Protein AF-A0A950H1G0-F1 (afdb_monomer_lite)

Foldseek 3Di:
DDDDDDDDDDDDDDDDDDDDDDDDDDDPPPPPPPDPPDPPPPPPDDDDPPPDDPPNDDDDDDDDDPPFDPDDPPPVDDGSLSVVVVNVVCCVPPHPDDNPDDAPPAAEDLQVVVCVVPVDHCLFFVNHHYQKDWFAFPVRDTFIFGSNDDQQFFTHGPDPDDDPRTGRGGNTDGDPDRDDCDVVHDDDDPDD

Secondary structure (DSSP, 8-state):
-------PPP------------------------PPPP-------S-----PPGGG---------TT--SS-SSTTS--TTTT-HHHHHHHHHH----------SS--HHHHHHHHHHS--HHHHS--S-SEEEEEPTTS-EEEEETTS-TTSB-EE--SS--TT---SBS----SS-TT--SSPPPPPS--

pLDDT: mean 75.52, std 22.01, range [33.72, 98.0]

Radius of gyration: 27.51 Å; chains: 1; bounding box: 54×77×76 Å

Structure (mmCIF, N/CA/C/O backbone):
data_AF-A0A950H1G0-F1
#
_entry.id   AF-A0A950H1G0-F1
#
loop_
_atom_site.group_PDB
_atom_site.id
_atom_site.type_symbol
_atom_site.label_atom_id
_atom_site.label_alt_id
_atom_site.label_comp_id
_atom_site.label_asym_id
_atom_site.label_entity_id
_atom_site.label_seq_id
_atom_site.pdbx_PDB_ins_code
_atom_site.Cartn_x
_atom_site.Cartn_y
_atom_site.Cartn_z
_atom_site.occupancy
_atom_site.B_iso_or_equiv
_atom_site.auth_seq_id
_atom_site.auth_comp_id
_atom_site.auth_asym_id
_atom_site.auth_atom_id
_atom_site.pdbx_PDB_model_num
ATOM 1 N N . MET A 1 1 ? 26.366 33.349 16.096 1.00 42.47 1 MET A N 1
ATOM 2 C CA . MET A 1 1 ? 25.340 33.845 15.154 1.00 42.47 1 MET A CA 1
ATOM 3 C C . MET A 1 1 ? 25.999 34.815 14.177 1.00 42.47 1 MET A C 1
ATOM 5 O O . MET A 1 1 ? 26.226 35.965 14.523 1.00 42.47 1 MET A O 1
ATOM 9 N N . ARG A 1 2 ? 26.416 34.334 12.999 1.00 36.84 2 ARG A N 1
ATOM 10 C CA . ARG A 1 2 ? 26.954 35.159 11.905 1.00 36.84 2 ARG A CA 1
ATOM 11 C C . ARG A 1 2 ? 25.954 35.073 10.756 1.00 36.84 2 ARG A C 1
ATOM 13 O O . ARG A 1 2 ? 25.775 34.004 10.191 1.00 36.84 2 ARG A O 1
ATOM 20 N N . SER A 1 3 ? 25.269 36.179 10.483 1.00 37.56 3 SER A N 1
ATOM 21 C CA . SER A 1 3 ? 24.324 36.320 9.374 1.00 37.56 3 SER A CA 1
ATOM 22 C C . SER A 1 3 ? 25.064 36.923 8.180 1.00 37.56 3 SER A C 1
ATOM 24 O O . SER A 1 3 ? 25.633 38.011 8.280 1.00 37.56 3 SER A O 1
ATOM 26 N N . HIS A 1 4 ? 25.104 36.197 7.063 1.00 39.16 4 HIS A N 1
ATOM 27 C CA . HIS A 1 4 ? 25.572 36.699 5.773 1.00 39.16 4 HIS A CA 1
ATOM 28 C C . HIS A 1 4 ? 24.371 36.851 4.841 1.00 39.16 4 HIS A C 1
ATOM 30 O O . HIS A 1 4 ? 23.935 35.904 4.196 1.00 39.16 4 HIS A O 1
ATOM 36 N N . SER A 1 5 ? 23.842 38.070 4.765 1.00 43.00 5 SER A N 1
ATOM 37 C CA . SER A 1 5 ? 22.841 38.470 3.781 1.00 43.00 5 SER A CA 1
ATOM 38 C C . SER A 1 5 ? 23.530 38.847 2.463 1.00 43.00 5 SER A C 1
ATOM 40 O O . SER A 1 5 ? 24.033 39.955 2.278 1.00 43.00 5 SER A O 1
ATOM 42 N N . ARG A 1 6 ? 23.566 37.902 1.517 1.00 45.31 6 ARG A N 1
ATOM 43 C CA . ARG A 1 6 ? 23.947 38.159 0.120 1.00 45.31 6 ARG A CA 1
ATOM 44 C C . ARG A 1 6 ? 22.788 38.856 -0.597 1.00 45.31 6 ARG A C 1
ATOM 46 O O . ARG A 1 6 ? 21.753 38.254 -0.850 1.00 45.31 6 ARG A O 1
ATOM 53 N N . ARG A 1 7 ? 22.971 40.134 -0.938 1.00 42.50 7 ARG A N 1
ATOM 54 C CA . ARG A 1 7 ? 22.085 40.882 -1.842 1.00 42.50 7 ARG A CA 1
ATOM 55 C C . ARG A 1 7 ? 22.456 40.545 -3.287 1.00 42.50 7 ARG A C 1
ATOM 57 O O . ARG A 1 7 ? 23.516 40.964 -3.747 1.00 42.50 7 ARG A O 1
ATOM 64 N N . TRP A 1 8 ? 21.601 39.819 -4.004 1.00 38.31 8 TRP A N 1
ATOM 65 C CA . TRP A 1 8 ? 21.718 39.685 -5.458 1.00 38.31 8 TRP A CA 1
ATOM 66 C C . TRP A 1 8 ? 21.018 40.860 -6.146 1.00 38.31 8 TRP A C 1
ATOM 68 O O . TRP A 1 8 ? 19.851 41.145 -5.891 1.00 38.31 8 TRP A O 1
ATOM 78 N N . ARG A 1 9 ? 21.766 41.575 -6.991 1.00 41.59 9 ARG A N 1
ATOM 79 C CA . ARG A 1 9 ? 21.256 42.615 -7.888 1.00 41.59 9 ARG A CA 1
ATOM 80 C C . ARG A 1 9 ? 20.852 41.945 -9.200 1.00 41.59 9 ARG A C 1
ATOM 82 O O . ARG A 1 9 ? 21.710 41.373 -9.863 1.00 41.59 9 ARG A O 1
ATOM 89 N N . VAL A 1 10 ? 19.578 42.035 -9.570 1.00 39.56 10 VAL A N 1
ATOM 90 C CA . VAL A 1 10 ? 19.098 41.680 -10.912 1.00 39.56 10 VAL A CA 1
ATOM 91 C C . VAL A 1 10 ? 19.357 42.877 -11.827 1.00 39.56 10 VAL A C 1
ATOM 93 O O . VAL A 1 10 ? 18.871 43.975 -11.563 1.00 39.56 10 VAL A O 1
ATOM 96 N N . ILE A 1 11 ? 20.160 42.678 -12.872 1.00 41.16 11 ILE A N 1
ATOM 97 C CA . ILE A 1 11 ? 20.347 43.644 -13.958 1.00 41.16 11 ILE A CA 1
ATOM 98 C C . ILE A 1 11 ? 19.341 43.280 -15.050 1.00 41.16 11 ILE A C 1
ATOM 100 O O . ILE A 1 11 ? 19.425 42.204 -15.635 1.00 41.16 11 ILE A O 1
ATOM 104 N N . VAL A 1 12 ? 18.387 44.173 -15.309 1.00 41.25 12 VAL A N 1
ATOM 105 C CA . VAL A 1 12 ? 17.488 44.104 -16.467 1.00 41.25 12 VAL A CA 1
ATOM 106 C C . VAL A 1 12 ? 18.190 44.797 -17.632 1.00 41.25 12 VAL A C 1
ATOM 108 O O . VAL A 1 12 ? 18.489 45.987 -17.544 1.00 41.25 12 VAL A O 1
ATOM 111 N N . ALA A 1 13 ? 18.455 44.066 -18.714 1.00 39.31 13 ALA A N 1
ATOM 112 C CA . ALA A 1 13 ? 18.920 44.637 -19.973 1.00 39.31 13 ALA A CA 1
ATOM 113 C C . ALA A 1 13 ? 17.779 44.588 -21.000 1.00 39.31 13 ALA A C 1
ATOM 115 O O . ALA A 1 13 ? 17.419 43.528 -21.503 1.00 39.31 13 ALA A O 1
ATOM 116 N N . LEU A 1 14 ? 17.202 45.759 -21.272 1.00 41.41 14 LEU A N 1
ATOM 117 C CA . LEU A 1 14 ? 16.306 46.027 -22.395 1.00 41.41 14 LEU A CA 1
ATOM 118 C C . LEU A 1 14 ? 17.153 46.287 -23.645 1.00 41.41 14 LEU A C 1
ATOM 120 O O . LEU A 1 14 ? 17.944 47.228 -23.660 1.00 41.41 14 LEU A O 1
ATOM 124 N N . LEU A 1 15 ? 16.944 45.505 -24.702 1.00 39.31 15 LEU A N 1
ATOM 125 C CA . LEU A 1 15 ? 17.388 45.844 -26.052 1.00 39.31 15 LEU A CA 1
ATOM 126 C C . LEU A 1 15 ? 16.189 45.750 -26.994 1.00 39.31 15 LEU A C 1
ATOM 128 O O . LEU A 1 15 ? 15.732 44.669 -27.350 1.00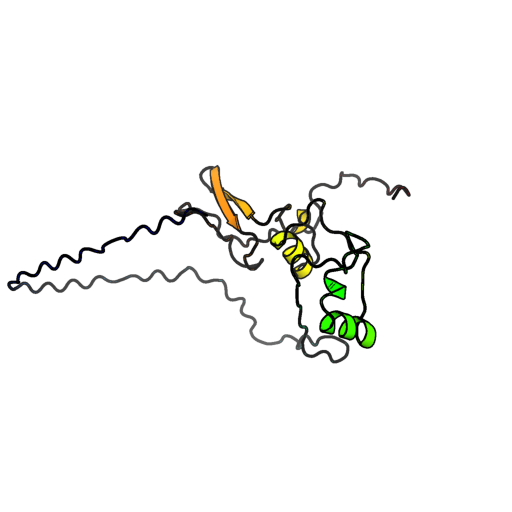 39.31 15 LEU A O 1
ATOM 132 N N . ALA A 1 16 ? 15.679 46.920 -27.359 1.00 42.59 16 ALA A N 1
ATOM 133 C CA . ALA A 1 16 ? 14.832 47.126 -28.522 1.00 42.59 16 ALA A CA 1
ATOM 134 C C . ALA A 1 16 ? 15.722 47.486 -29.718 1.00 42.59 16 ALA A C 1
ATOM 136 O O . ALA A 1 16 ? 16.755 48.115 -29.506 1.00 42.59 16 ALA A O 1
ATOM 137 N N . LEU A 1 17 ? 15.296 47.133 -30.936 1.00 38.97 17 LEU A N 1
ATOM 138 C CA . LEU A 1 17 ? 15.460 47.871 -32.207 1.00 38.97 17 LEU A CA 1
ATOM 139 C C . LEU A 1 17 ? 14.671 47.120 -33.321 1.00 38.97 17 LEU A C 1
ATOM 141 O O . LEU A 1 17 ? 14.286 45.970 -33.110 1.00 38.97 17 LEU A O 1
ATOM 145 N N . PRO A 1 18 ? 14.318 47.775 -34.448 1.00 45.62 18 PRO A N 1
ATOM 146 C CA . PRO A 1 18 ? 13.017 47.681 -35.103 1.00 45.62 18 PRO A CA 1
ATOM 147 C C . PRO A 1 18 ? 13.075 46.974 -36.472 1.00 45.62 18 PRO A C 1
ATOM 149 O O . PRO A 1 18 ? 14.142 46.635 -36.975 1.00 45.62 18 PRO A O 1
ATOM 152 N N . GLY A 1 19 ? 11.898 46.710 -37.045 1.00 34.25 19 GLY A N 1
ATOM 153 C CA . GLY A 1 19 ? 11.706 45.750 -38.135 1.00 34.25 19 GLY A CA 1
ATOM 154 C C . GLY A 1 19 ? 11.922 46.238 -39.567 1.00 34.25 19 GLY A C 1
ATOM 155 O O . GLY A 1 19 ? 12.249 47.396 -39.800 1.00 34.25 19 GLY A O 1
ATOM 156 N N . LEU A 1 20 ? 11.641 45.342 -40.525 1.00 35.69 20 LEU A N 1
ATOM 157 C CA . LEU A 1 20 ? 11.038 45.666 -41.823 1.00 35.69 20 LEU A CA 1
ATOM 158 C C . LEU A 1 20 ? 10.496 44.410 -42.546 1.00 35.69 20 LEU A C 1
ATOM 160 O O . LEU A 1 20 ? 11.187 43.410 -42.687 1.00 35.69 20 LEU A O 1
ATOM 164 N N . ALA A 1 21 ? 9.236 44.528 -42.971 1.00 38.91 21 ALA A N 1
ATOM 165 C CA . ALA A 1 21 ? 8.510 43.936 -44.101 1.00 38.91 21 ALA A CA 1
ATOM 166 C C . ALA A 1 21 ? 8.985 42.644 -44.817 1.00 38.91 21 ALA A C 1
ATOM 168 O O . ALA A 1 21 ? 10.008 42.624 -45.491 1.00 38.91 21 ALA A O 1
ATOM 169 N N . GLY A 1 22 ? 8.039 41.694 -44.904 1.00 33.72 22 GLY A N 1
ATOM 170 C CA . GLY A 1 22 ? 7.572 41.154 -46.190 1.00 33.72 22 GLY A CA 1
ATOM 171 C C . GLY A 1 22 ? 8.063 39.762 -46.591 1.00 33.72 22 GLY A C 1
ATOM 172 O O . GLY A 1 22 ? 9.191 39.617 -47.036 1.00 33.72 22 GLY A O 1
ATOM 173 N N . LEU A 1 23 ? 7.163 38.771 -46.554 1.00 37.06 23 LEU A N 1
ATOM 174 C CA . LEU A 1 23 ? 6.812 37.916 -47.701 1.00 37.06 23 LEU A CA 1
ATOM 175 C C . LEU A 1 23 ? 5.721 36.910 -47.305 1.00 37.06 23 LEU A C 1
ATOM 177 O O . LEU A 1 23 ? 5.785 36.235 -46.282 1.00 37.06 23 LEU A O 1
ATOM 181 N N . ILE A 1 24 ? 4.698 36.863 -48.151 1.00 46.72 24 ILE A N 1
ATOM 182 C CA . ILE A 1 24 ? 3.581 35.923 -48.138 1.00 46.72 24 ILE A CA 1
ATOM 183 C C . ILE A 1 24 ? 4.124 34.537 -48.496 1.00 46.72 24 ILE A C 1
ATOM 185 O O . ILE A 1 24 ? 4.751 34.371 -49.539 1.00 46.72 24 ILE A O 1
ATOM 189 N N . GLY A 1 25 ? 3.853 33.549 -47.647 1.00 35.78 25 GLY A N 1
ATOM 190 C CA . GLY A 1 25 ? 4.159 32.143 -47.888 1.00 35.78 25 GLY A CA 1
ATOM 191 C C . GLY A 1 25 ? 3.156 31.269 -47.147 1.00 35.78 25 GLY A C 1
ATOM 192 O O . GLY A 1 25 ? 3.343 30.938 -45.982 1.00 35.78 25 GLY A O 1
ATOM 193 N N . THR A 1 26 ? 2.051 30.944 -47.813 1.00 45.81 26 THR A N 1
ATOM 194 C CA . THR A 1 26 ? 1.082 29.946 -47.359 1.00 45.81 26 THR A CA 1
ATOM 195 C C . THR A 1 26 ? 1.714 28.560 -47.430 1.00 45.81 26 THR A C 1
ATOM 197 O O . THR A 1 26 ? 1.753 27.952 -48.498 1.00 45.81 26 THR A O 1
ATOM 200 N N . SER A 1 27 ? 2.171 28.056 -46.289 1.00 38.25 27 SER A N 1
ATOM 201 C CA . SER A 1 27 ? 2.524 26.649 -46.110 1.00 38.25 27 SER A CA 1
ATOM 202 C C . SER A 1 27 ? 1.524 26.047 -45.133 1.00 38.25 27 SER A C 1
ATOM 204 O O . SER A 1 27 ? 1.658 26.185 -43.920 1.00 38.25 27 SER A O 1
ATOM 206 N N . ALA A 1 28 ? 0.482 25.415 -45.673 1.00 39.72 28 ALA A N 1
ATOM 207 C CA . ALA A 1 28 ? -0.392 24.538 -44.912 1.00 39.72 28 ALA A CA 1
ATOM 208 C C . ALA A 1 28 ? 0.428 23.317 -44.470 1.00 39.72 28 ALA A C 1
ATOM 210 O O . ALA A 1 28 ? 0.544 22.334 -45.198 1.00 39.72 28 ALA A O 1
ATOM 211 N N . ALA A 1 29 ? 1.046 23.398 -43.293 1.00 35.81 29 ALA A N 1
ATOM 212 C CA . ALA A 1 29 ? 1.550 22.220 -42.612 1.00 35.81 29 ALA A CA 1
ATOM 213 C C . ALA A 1 29 ? 0.333 21.474 -42.060 1.00 35.81 29 ALA A C 1
ATOM 215 O O . ALA A 1 29 ? -0.303 21.911 -41.101 1.00 35.81 29 ALA A O 1
ATOM 216 N N . VAL A 1 30 ? -0.023 20.370 -42.715 1.00 41.81 30 VAL A N 1
ATOM 217 C CA . VAL A 1 30 ? -0.935 19.372 -42.162 1.00 41.81 30 VAL A CA 1
ATOM 218 C C . VAL A 1 30 ? -0.263 18.833 -40.903 1.00 41.81 30 VAL A C 1
ATOM 220 O O . VAL A 1 30 ? 0.636 18.001 -40.974 1.00 41.81 30 VAL A O 1
ATOM 223 N N . ALA A 1 31 ? -0.663 19.351 -39.744 1.00 36.09 31 ALA A N 1
ATOM 224 C CA . ALA A 1 31 ? -0.387 18.710 -38.475 1.00 36.09 31 ALA A CA 1
ATOM 225 C C . ALA A 1 31 ? -1.222 17.427 -38.445 1.00 36.09 31 ALA A C 1
ATOM 227 O O . ALA A 1 31 ? -2.397 17.442 -38.086 1.00 36.09 31 ALA A O 1
ATOM 228 N N . THR A 1 32 ? -0.639 16.310 -38.877 1.00 37.16 32 THR A N 1
ATOM 229 C CA . THR A 1 32 ? -1.141 14.993 -38.496 1.00 37.16 32 THR A CA 1
ATOM 230 C C . THR A 1 32 ? -0.925 14.867 -36.997 1.00 37.16 32 THR A C 1
ATOM 232 O O . THR A 1 32 ? 0.136 14.449 -36.541 1.00 37.16 32 THR A O 1
ATOM 235 N N . THR A 1 33 ? -1.923 15.281 -36.223 1.00 36.81 33 THR A N 1
ATOM 236 C CA . THR A 1 33 ? -2.074 14.855 -34.839 1.00 36.81 33 THR A CA 1
ATOM 237 C C . THR A 1 33 ? -2.260 13.343 -34.879 1.00 36.81 33 THR A C 1
ATOM 239 O O . THR A 1 33 ? -3.368 12.851 -35.096 1.00 36.81 33 THR A O 1
ATOM 242 N N . THR A 1 34 ? -1.174 12.587 -34.737 1.00 41.16 34 THR A N 1
ATOM 243 C CA . THR A 1 34 ? -1.267 11.204 -34.283 1.00 41.16 34 THR A CA 1
ATOM 244 C C . THR A 1 34 ? -1.833 11.280 -32.876 1.00 41.16 34 THR A C 1
ATOM 246 O O . THR A 1 34 ? -1.114 11.571 -31.920 1.00 41.16 34 THR A O 1
ATOM 249 N N . ALA A 1 35 ? -3.154 11.132 -32.777 1.00 44.78 35 ALA A N 1
ATOM 250 C CA . ALA A 1 35 ? -3.814 10.861 -31.517 1.00 44.78 35 ALA A CA 1
ATOM 251 C C . ALA A 1 35 ? -3.069 9.695 -30.845 1.00 44.78 35 ALA A C 1
ATOM 253 O O . ALA A 1 35 ? -2.674 8.762 -31.556 1.00 44.78 35 ALA A O 1
ATOM 254 N N . PRO A 1 36 ? -2.834 9.741 -29.523 1.00 44.78 36 PRO A N 1
ATOM 255 C CA . PRO A 1 36 ? -2.288 8.588 -28.829 1.00 44.78 36 PRO A CA 1
ATOM 256 C C . PRO A 1 36 ? -3.167 7.382 -29.166 1.00 44.78 36 PRO A C 1
ATOM 258 O O . PRO A 1 36 ? -4.398 7.487 -29.180 1.00 44.78 36 PRO A O 1
ATOM 261 N N . ALA A 1 37 ? -2.517 6.273 -29.526 1.00 48.25 37 ALA A N 1
ATOM 262 C CA . ALA A 1 37 ? -3.173 4.991 -29.710 1.00 48.25 37 ALA A CA 1
ATOM 263 C C . ALA A 1 37 ? -4.079 4.768 -28.498 1.00 48.25 37 ALA A C 1
ATOM 265 O O . ALA A 1 37 ? -3.625 4.873 -27.359 1.00 48.25 37 ALA A O 1
ATOM 266 N N . GLY A 1 38 ? -5.375 4.607 -28.768 1.00 39.53 38 GLY A N 1
ATOM 267 C CA . GLY A 1 38 ? -6.398 4.634 -27.740 1.00 39.53 38 GLY A CA 1
ATOM 268 C C . GLY A 1 38 ? -6.041 3.687 -26.606 1.00 39.53 38 GLY A C 1
ATOM 269 O O . GLY A 1 38 ? -5.806 2.502 -26.841 1.00 39.53 38 GLY A O 1
ATOM 270 N N . ALA A 1 39 ? -6.069 4.205 -25.377 1.00 48.31 39 ALA A N 1
ATOM 271 C CA . ALA A 1 39 ? -6.473 3.379 -24.256 1.00 48.31 39 ALA A CA 1
ATOM 272 C C . ALA A 1 39 ? -7.718 2.631 -24.737 1.00 48.31 39 ALA A C 1
ATOM 274 O O . ALA A 1 39 ? -8.687 3.266 -25.167 1.00 48.31 39 ALA A O 1
ATOM 275 N N . ALA A 1 40 ? -7.645 1.303 -24.793 1.00 47.31 40 ALA A N 1
ATOM 276 C CA . ALA A 1 40 ? -8.811 0.492 -25.065 1.00 47.31 40 ALA A CA 1
ATOM 277 C C . ALA A 1 40 ? -9.797 0.800 -23.937 1.00 47.31 40 ALA A C 1
ATOM 279 O O . ALA A 1 40 ? -9.694 0.255 -22.841 1.00 47.31 40 ALA A O 1
ATOM 280 N N . ALA A 1 41 ? -10.692 1.757 -24.180 1.00 48.38 41 ALA A N 1
ATOM 281 C CA . ALA A 1 41 ? -11.827 2.003 -23.327 1.00 48.38 41 ALA A CA 1
ATOM 282 C C . ALA A 1 41 ? -12.579 0.679 -23.314 1.00 48.38 41 ALA A C 1
ATOM 284 O O . ALA A 1 41 ? -13.125 0.255 -24.333 1.00 48.38 41 ALA A O 1
ATOM 285 N N . VAL A 1 42 ? -12.503 -0.022 -22.186 1.00 48.94 42 VAL A N 1
ATOM 286 C CA . VAL A 1 42 ? -13.335 -1.189 -21.947 1.00 48.94 42 VAL A CA 1
ATOM 287 C C . VAL A 1 42 ? -14.762 -0.678 -22.074 1.00 48.94 42 VAL A C 1
ATOM 289 O O . VAL A 1 42 ? -15.204 0.142 -21.268 1.00 48.94 42 VAL A O 1
ATOM 292 N N . ASP A 1 43 ? -15.438 -1.091 -23.143 1.00 40.62 43 ASP A N 1
ATOM 293 C CA . ASP A 1 43 ? -16.827 -0.747 -23.408 1.00 40.62 43 ASP A CA 1
ATOM 294 C C . ASP A 1 43 ? -17.692 -1.436 -22.345 1.00 40.62 43 ASP A C 1
ATOM 296 O O . ASP A 1 43 ? -18.178 -2.554 -22.509 1.00 40.62 43 ASP A O 1
ATOM 300 N N . LEU A 1 44 ? -17.818 -0.790 -21.186 1.00 52.16 44 LEU A N 1
ATOM 301 C CA . LEU A 1 44 ? -18.712 -1.168 -20.094 1.00 52.16 44 LEU A CA 1
ATOM 302 C C . LEU A 1 44 ? -20.149 -0.752 -20.448 1.00 52.16 44 LEU A C 1
ATOM 304 O O . LEU A 1 44 ? -20.836 -0.100 -19.662 1.00 52.16 44 LEU A O 1
ATOM 308 N N . ALA A 1 45 ? -20.623 -1.090 -21.647 1.00 51.25 45 ALA A N 1
ATOM 309 C CA . ALA A 1 45 ? -21.975 -0.767 -22.069 1.00 51.25 45 ALA A CA 1
ATOM 310 C C . ALA A 1 45 ? -22.939 -1.944 -21.870 1.00 51.25 45 ALA A C 1
ATOM 312 O O . ALA A 1 45 ? -23.040 -2.872 -22.668 1.00 51.25 45 ALA A O 1
ATOM 313 N N . SER A 1 46 ? -23.767 -1.763 -20.838 1.00 52.03 46 SER A N 1
ATOM 314 C CA . SER A 1 46 ? -25.151 -2.236 -20.695 1.00 52.03 46 SER A CA 1
ATOM 315 C C . SER A 1 46 ? -25.386 -3.695 -20.279 1.00 52.03 46 SER A C 1
ATOM 317 O O . SER A 1 46 ? -25.396 -4.623 -21.080 1.00 52.03 46 SER A O 1
ATOM 319 N N . GLY A 1 47 ? -25.699 -3.866 -18.987 1.00 47.75 47 GLY A N 1
ATOM 320 C CA . GLY A 1 47 ? -26.335 -5.077 -18.459 1.00 47.75 47 GLY A CA 1
ATOM 321 C C . GLY A 1 47 ? -25.802 -5.578 -17.119 1.00 47.75 47 GLY A C 1
ATOM 322 O O . GLY A 1 47 ? -26.338 -6.554 -16.600 1.00 47.75 47 GLY A O 1
ATOM 323 N N . ALA A 1 48 ? -24.776 -4.941 -16.544 1.00 57.16 48 ALA A N 1
ATOM 324 C CA . ALA A 1 48 ? -24.297 -5.313 -15.220 1.00 57.16 48 ALA A CA 1
ATOM 325 C C . ALA A 1 48 ? -25.438 -5.131 -14.211 1.00 57.16 48 ALA A C 1
ATOM 327 O O . ALA A 1 48 ? -25.918 -4.013 -14.008 1.00 57.16 48 ALA A O 1
ATOM 328 N N . ALA A 1 49 ? -25.876 -6.228 -13.584 1.00 61.72 49 ALA A N 1
ATOM 329 C CA . ALA A 1 49 ? -26.534 -6.147 -12.289 1.00 61.72 49 ALA A CA 1
ATOM 330 C C . ALA A 1 49 ? -25.710 -5.158 -11.465 1.00 61.72 49 ALA A C 1
ATOM 332 O O . ALA A 1 49 ? -24.500 -5.347 -11.338 1.00 61.72 49 ALA A O 1
ATOM 333 N N . GLN A 1 50 ? -26.321 -4.052 -11.041 1.00 69.44 50 GLN A N 1
ATOM 334 C CA . GLN A 1 50 ? -25.617 -3.034 -10.275 1.00 69.44 50 GLN A CA 1
ATOM 335 C C . GLN A 1 50 ? -24.958 -3.760 -9.104 1.00 69.44 50 GLN A C 1
ATOM 337 O O . GLN A 1 50 ? -25.647 -4.360 -8.281 1.00 69.44 50 GLN A O 1
ATOM 342 N N . CYS A 1 51 ? -23.624 -3.817 -9.105 1.00 73.94 51 CYS A N 1
ATOM 343 C CA . CYS A 1 51 ? -22.882 -4.441 -8.025 1.00 73.94 51 CYS A CA 1
ATOM 344 C C . CYS A 1 51 ? -23.149 -3.597 -6.785 1.00 73.94 51 CYS A C 1
ATOM 346 O O . CYS A 1 51 ? -22.556 -2.537 -6.597 1.00 73.94 51 CYS A O 1
ATOM 348 N N . HIS A 1 52 ? -24.113 -4.028 -5.981 1.00 85.12 52 HIS A N 1
ATOM 349 C CA . HIS A 1 52 ? -24.412 -3.394 -4.717 1.00 85.12 52 HIS A CA 1
ATOM 350 C C . HIS A 1 52 ? -23.431 -3.931 -3.688 1.00 85.12 52 HIS A C 1
ATOM 352 O O . HIS A 1 52 ? -23.224 -5.142 -3.577 1.00 85.12 52 HIS A O 1
ATOM 358 N N . LEU A 1 53 ? -22.840 -3.025 -2.918 1.00 89.69 53 LEU A N 1
ATOM 359 C CA . LEU A 1 53 ? -22.124 -3.429 -1.723 1.00 89.69 53 LEU A CA 1
ATOM 360 C C . LEU A 1 53 ? -23.115 -4.121 -0.774 1.00 89.69 53 LEU A C 1
ATOM 362 O O . LEU A 1 53 ? -24.303 -3.785 -0.717 1.00 89.69 53 LEU A O 1
ATOM 366 N N . GLY A 1 54 ? -22.630 -5.122 -0.045 1.00 90.81 54 GLY A N 1
ATOM 367 C CA . GLY A 1 54 ? -23.445 -5.837 0.931 1.00 90.81 54 GLY A CA 1
ATOM 368 C C . GLY A 1 54 ? -23.918 -4.925 2.068 1.00 90.81 54 GLY A C 1
ATOM 369 O O . GLY A 1 54 ? -23.367 -3.851 2.303 1.00 90.81 54 GLY A O 1
ATOM 370 N N . ASN A 1 55 ? -24.927 -5.380 2.813 1.00 93.00 55 ASN A N 1
ATOM 371 C CA . ASN A 1 55 ? -25.375 -4.746 4.062 1.00 93.00 55 ASN A CA 1
ATOM 372 C C . ASN A 1 55 ? -25.828 -3.276 3.933 1.00 93.00 55 ASN A C 1
ATOM 374 O O . ASN A 1 55 ? -25.744 -2.517 4.893 1.00 93.00 55 ASN A O 1
ATOM 378 N N . GLY A 1 56 ? -26.318 -2.865 2.759 1.00 92.12 56 GLY A N 1
ATOM 379 C CA . GLY A 1 56 ? -26.842 -1.511 2.542 1.00 92.12 56 GLY A CA 1
ATOM 380 C C . GLY A 1 56 ? -25.772 -0.416 2.452 1.00 92.12 56 GLY A C 1
ATOM 381 O O . GLY A 1 56 ? -26.119 0.765 2.471 1.00 92.12 56 GLY A O 1
ATOM 382 N N . VAL A 1 57 ? -24.491 -0.782 2.342 1.00 93.75 57 VAL A N 1
ATOM 383 C CA . VAL A 1 57 ? -23.402 0.177 2.125 1.00 93.75 57 VAL A CA 1
ATOM 384 C C . VAL A 1 57 ? -23.562 0.827 0.746 1.00 93.75 57 VAL A C 1
ATOM 386 O O . VAL A 1 57 ? -23.833 0.156 -0.247 1.00 93.75 57 VAL A O 1
ATOM 389 N N . GLN A 1 58 ? -23.399 2.148 0.680 1.00 92.44 58 GLN A N 1
ATOM 390 C CA . GLN A 1 58 ? -23.461 2.913 -0.575 1.00 92.44 58 GLN A CA 1
ATOM 391 C C . GLN A 1 58 ? -22.084 3.411 -1.022 1.00 92.44 58 GLN A C 1
ATOM 393 O O . GLN A 1 58 ? -21.823 3.515 -2.218 1.00 92.44 58 GLN A O 1
ATOM 398 N N . HIS A 1 59 ? -21.198 3.687 -0.061 1.00 94.00 59 HIS A N 1
ATOM 399 C CA . HIS A 1 59 ? -19.866 4.229 -0.295 1.00 94.00 59 HIS A CA 1
ATOM 400 C C . HIS A 1 59 ? -18.857 3.560 0.634 1.00 94.00 59 HIS A C 1
ATOM 402 O O . HIS A 1 59 ? -19.142 3.352 1.814 1.00 94.00 59 HIS A O 1
ATOM 408 N N . VAL A 1 60 ? -17.674 3.267 0.098 1.00 92.56 60 VAL A N 1
ATOM 409 C CA . VAL A 1 60 ? -16.486 2.903 0.874 1.00 92.56 60 VAL A CA 1
ATOM 410 C C . VAL A 1 60 ? -15.513 4.066 0.756 1.00 92.56 60 VAL A C 1
ATOM 412 O O . VAL A 1 60 ? -15.272 4.555 -0.347 1.00 92.56 60 VAL A O 1
ATOM 415 N N . VAL A 1 61 ? -14.994 4.526 1.891 1.00 94.19 61 VAL A N 1
ATOM 416 C CA . VAL A 1 61 ? -13.948 5.548 1.951 1.00 94.19 61 VAL A CA 1
ATOM 417 C C . VAL A 1 61 ? -12.747 4.915 2.628 1.00 94.19 61 VAL A C 1
ATOM 419 O O . VAL A 1 61 ? -12.850 4.454 3.763 1.00 94.19 61 VAL A O 1
ATOM 422 N N . GLU A 1 62 ? -11.626 4.898 1.922 1.00 93.44 62 GLU A N 1
ATOM 423 C CA . GLU A 1 62 ? 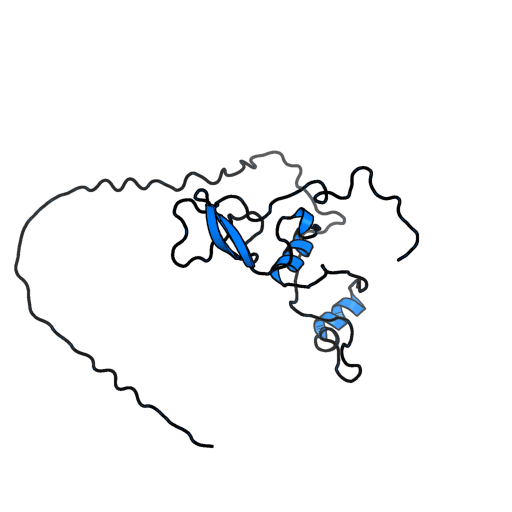-10.339 4.458 2.442 1.00 93.44 62 GLU A CA 1
ATOM 424 C C . GLU A 1 62 ? -9.474 5.686 2.734 1.00 93.44 62 GLU A C 1
ATOM 426 O O . GLU A 1 62 ? -9.393 6.607 1.919 1.00 93.44 62 GLU A O 1
ATOM 431 N N . ILE A 1 63 ? -8.868 5.722 3.920 1.00 93.88 63 ILE A N 1
ATOM 432 C CA . ILE A 1 63 ? -7.970 6.797 4.343 1.00 93.88 63 ILE A CA 1
ATOM 433 C C . ILE A 1 63 ? -6.703 6.149 4.883 1.00 93.88 63 ILE A C 1
ATOM 435 O O . ILE A 1 63 ? -6.728 5.504 5.930 1.00 93.88 63 ILE A O 1
ATOM 439 N N . THR A 1 64 ? -5.597 6.358 4.181 1.00 92.62 64 THR A N 1
ATOM 440 C CA . THR A 1 64 ? -4.269 5.928 4.615 1.00 92.62 64 THR A CA 1
ATOM 441 C C . THR A 1 64 ? -3.593 7.076 5.355 1.00 92.62 64 THR A C 1
ATOM 443 O O . THR A 1 64 ? -3.451 8.172 4.811 1.00 92.62 64 THR A O 1
ATOM 446 N N . PHE A 1 65 ? -3.168 6.833 6.593 1.00 94.44 65 PHE A N 1
ATOM 447 C CA . PHE A 1 65 ? -2.292 7.751 7.313 1.00 94.44 65 PHE A CA 1
ATOM 448 C C . PHE A 1 65 ? -0.860 7.228 7.226 1.00 94.44 65 PHE A C 1
ATOM 450 O O . PHE A 1 65 ? -0.568 6.144 7.728 1.00 94.44 65 PHE A O 1
ATOM 457 N N . ASP A 1 66 ? 0.013 7.989 6.572 1.00 94.25 66 ASP A N 1
ATOM 458 C CA . ASP A 1 66 ? 1.415 7.614 6.397 1.00 94.25 66 ASP A CA 1
ATOM 459 C C . ASP A 1 66 ? 2.174 7.699 7.729 1.00 94.25 66 ASP A C 1
ATOM 461 O O . ASP A 1 66 ? 2.020 8.663 8.484 1.00 94.25 66 ASP A O 1
ATOM 465 N N . ASN A 1 67 ? 3.001 6.686 7.990 1.00 92.88 67 ASN A N 1
ATOM 466 C CA . ASN A 1 67 ? 3.903 6.608 9.134 1.00 92.88 67 ASN A CA 1
ATOM 467 C C . ASN A 1 67 ? 3.204 6.785 10.501 1.00 92.88 67 ASN A C 1
A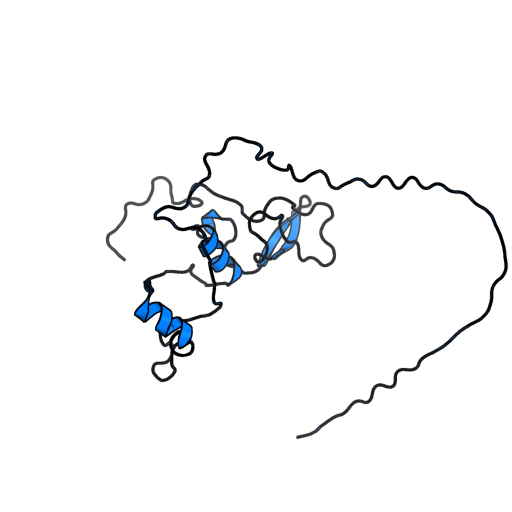TOM 469 O O . ASN A 1 67 ? 3.685 7.520 11.364 1.00 92.88 67 ASN A O 1
ATOM 473 N N . VAL A 1 68 ? 2.061 6.114 10.690 1.00 93.38 68 VAL A N 1
ATOM 474 C CA . VAL A 1 68 ? 1.303 6.107 11.951 1.00 93.38 68 VAL A CA 1
ATOM 475 C C . VAL A 1 68 ? 1.495 4.801 12.707 1.00 93.38 68 VAL A C 1
ATOM 477 O O . VAL A 1 68 ? 1.109 3.729 12.242 1.00 93.38 68 VAL A O 1
ATOM 480 N N . HIS A 1 69 ? 1.997 4.908 13.932 1.00 93.12 69 HIS A N 1
ATOM 481 C CA . HIS A 1 69 ? 2.185 3.790 14.843 1.00 93.12 69 HIS A CA 1
ATOM 482 C C . HIS A 1 69 ? 1.037 3.708 15.850 1.00 93.12 69 HIS A C 1
ATOM 484 O O . HIS A 1 69 ? 0.677 4.678 16.524 1.00 93.12 69 HIS A O 1
ATOM 490 N N . PHE A 1 70 ? 0.465 2.508 15.980 1.00 93.38 70 PHE A N 1
ATOM 491 C CA . PHE A 1 70 ? -0.515 2.212 17.024 1.00 93.38 70 PHE A CA 1
ATOM 492 C C . PHE A 1 70 ? 0.143 2.139 18.409 1.00 93.38 70 PHE A C 1
ATOM 494 O O . PHE A 1 70 ? -0.354 2.723 19.374 1.00 93.38 70 PHE A O 1
ATOM 501 N N . ASN A 1 71 ? 1.269 1.426 18.499 1.00 93.31 71 ASN A N 1
ATOM 502 C CA . ASN A 1 71 ? 2.009 1.228 19.740 1.00 93.31 71 ASN A CA 1
ATOM 503 C C . ASN A 1 71 ? 2.928 2.416 20.036 1.00 93.31 71 ASN A C 1
ATOM 505 O O . ASN A 1 71 ? 3.347 3.144 19.142 1.00 93.31 71 ASN A O 1
ATOM 509 N N . ARG A 1 72 ? 3.277 2.582 21.312 1.00 96.44 72 ARG A N 1
ATOM 510 C CA . ARG A 1 72 ? 4.337 3.506 21.719 1.00 96.44 72 ARG A CA 1
ATOM 511 C C . ARG A 1 72 ? 5.700 2.879 21.462 1.00 96.44 72 ARG A C 1
ATOM 513 O O . ARG A 1 72 ? 6.058 1.921 22.144 1.00 96.44 72 ARG A O 1
ATOM 520 N N . ASP A 1 73 ? 6.488 3.476 20.576 1.00 93.50 73 ASP A N 1
ATOM 521 C CA . ASP A 1 73 ? 7.888 3.070 20.378 1.00 93.50 73 ASP A CA 1
ATOM 522 C C . ASP A 1 73 ? 8.765 3.453 21.577 1.00 93.50 73 ASP A C 1
ATOM 524 O O . ASP A 1 73 ? 9.685 2.735 21.969 1.00 93.50 73 ASP A O 1
ATOM 528 N N . ASN A 1 74 ? 8.450 4.589 22.205 1.00 96.44 74 ASN A N 1
ATOM 529 C CA . ASN A 1 74 ? 9.020 5.014 23.474 1.00 96.44 74 ASN A CA 1
ATOM 530 C C . ASN A 1 74 ? 7.897 5.085 24.513 1.00 96.44 74 ASN A C 1
ATOM 532 O O . ASN A 1 74 ? 6.973 5.872 24.331 1.00 96.44 74 ASN A O 1
ATOM 536 N N . PRO A 1 75 ? 7.974 4.361 25.641 1.00 96.44 75 PRO A N 1
ATOM 537 C CA . PRO A 1 75 ? 6.885 4.323 26.620 1.00 96.44 75 PRO A CA 1
ATOM 538 C C . PRO A 1 75 ? 6.514 5.702 27.200 1.00 96.44 75 PRO A C 1
ATOM 540 O O . PRO A 1 75 ? 5.384 5.896 27.656 1.00 96.44 75 PRO A O 1
ATOM 543 N N . ASN A 1 76 ? 7.439 6.668 27.160 1.00 97.69 76 ASN A N 1
ATOM 544 C CA . ASN A 1 76 ? 7.237 8.031 27.656 1.00 97.69 76 ASN A CA 1
ATOM 545 C C . ASN A 1 76 ? 6.687 9.004 26.601 1.00 97.69 76 ASN A C 1
ATOM 547 O O . ASN A 1 76 ? 6.452 10.168 26.922 1.00 97.69 76 ASN A O 1
ATOM 551 N N . VAL A 1 77 ? 6.511 8.559 25.357 1.00 97.56 77 VAL A N 1
ATOM 552 C CA . VAL A 1 77 ? 5.965 9.356 24.257 1.00 97.56 77 VAL A CA 1
ATOM 553 C C . VAL A 1 77 ? 4.660 8.694 23.810 1.00 97.56 77 VAL A C 1
ATOM 555 O O . VAL A 1 77 ? 4.663 7.485 23.588 1.00 97.56 77 VAL A O 1
ATOM 558 N N . PRO A 1 78 ? 3.538 9.429 23.723 1.00 97.69 78 PRO A N 1
ATOM 559 C CA . PRO A 1 78 ? 2.311 8.879 23.159 1.00 97.69 78 PRO A CA 1
ATOM 560 C C . PRO A 1 78 ? 2.535 8.334 21.744 1.00 97.69 78 PRO A C 1
ATOM 562 O O . PRO A 1 78 ? 3.370 8.864 21.012 1.00 97.69 78 PRO A O 1
ATOM 565 N N . SER A 1 79 ? 1.799 7.295 21.357 1.00 97.50 79 SER A N 1
ATOM 566 C CA . SER A 1 79 ? 1.826 6.793 19.984 1.00 97.50 79 SER A CA 1
ATOM 567 C C . SER A 1 79 ? 1.200 7.804 19.027 1.00 97.50 79 SER A C 1
ATOM 569 O O . SER A 1 79 ? 0.460 8.699 19.450 1.00 97.50 79 SER A O 1
ATOM 571 N N . ASP A 1 80 ? 1.449 7.652 17.727 1.00 97.19 80 ASP A N 1
ATOM 572 C CA . ASP A 1 80 ? 0.863 8.547 16.726 1.00 97.19 80 ASP A CA 1
ATOM 573 C C . ASP A 1 80 ? -0.671 8.541 16.813 1.00 97.19 80 ASP A C 1
ATOM 575 O O . ASP A 1 80 ? -1.301 9.599 16.741 1.00 97.19 80 ASP A O 1
ATOM 579 N N . LEU A 1 81 ? -1.282 7.372 17.058 1.00 96.50 81 LEU A N 1
ATOM 580 C CA . LEU A 1 81 ? -2.731 7.271 17.245 1.00 96.50 81 LEU A CA 1
ATOM 581 C C . LEU A 1 81 ? -3.222 7.991 18.512 1.00 96.50 81 LEU A C 1
ATOM 583 O O . LEU A 1 81 ? -4.240 8.680 18.456 1.00 96.50 81 LEU A O 1
ATOM 587 N N . GLU A 1 82 ? -2.502 7.896 19.634 1.00 97.25 82 GLU A N 1
ATOM 588 C CA . GLU A 1 82 ? -2.838 8.645 20.858 1.00 97.25 82 GLU A CA 1
ATOM 589 C C . GLU A 1 82 ? -2.747 10.164 20.654 1.00 97.25 82 GLU A C 1
ATOM 591 O O . GLU A 1 82 ? -3.477 10.926 21.291 1.00 97.25 82 GLU A O 1
ATOM 596 N N . MET A 1 83 ? -1.890 10.619 19.736 1.00 97.19 83 MET A N 1
ATOM 597 C CA . MET A 1 83 ? -1.795 12.028 19.349 1.00 97.19 83 MET A CA 1
ATOM 598 C C . MET A 1 83 ? -2.868 12.471 18.337 1.00 97.19 83 MET A C 1
ATOM 600 O O . MET A 1 83 ? -2.966 13.664 18.042 1.00 97.19 83 MET A O 1
ATOM 604 N N . MET A 1 84 ? -3.712 11.558 17.841 1.00 97.69 84 MET A N 1
ATOM 605 C CA . MET A 1 84 ? -4.828 11.833 16.927 1.00 97.69 84 MET A CA 1
ATOM 606 C C . MET A 1 84 ? -6.186 11.591 17.610 1.00 97.69 84 MET A C 1
ATOM 608 O O . MET A 1 84 ? -6.920 10.670 17.244 1.00 97.69 84 MET A O 1
ATOM 612 N N . PRO A 1 85 ? -6.591 12.438 18.577 1.00 96.50 85 PRO A N 1
ATOM 613 C CA . PRO A 1 85 ? -7.706 12.147 19.479 1.00 96.50 85 PRO A CA 1
ATOM 614 C C . PRO A 1 85 ? -9.050 11.959 18.768 1.00 96.50 85 PRO A C 1
ATOM 616 O O . PRO A 1 85 ? -9.866 11.163 19.211 1.00 96.50 85 PRO A O 1
ATOM 619 N N . ASN A 1 86 ? -9.297 12.645 17.648 1.00 96.81 86 ASN A N 1
ATOM 620 C CA . ASN A 1 86 ? -10.536 12.447 16.887 1.00 96.81 86 ASN A CA 1
ATOM 621 C C . ASN A 1 86 ? -10.594 11.062 16.232 1.00 96.81 86 ASN A C 1
ATOM 623 O O . ASN A 1 86 ? -11.648 10.431 16.239 1.00 96.81 86 ASN A O 1
ATOM 627 N N . LEU A 1 87 ? -9.467 10.595 15.686 1.00 95.38 87 LEU A N 1
ATOM 628 C CA . LEU A 1 87 ? -9.367 9.273 15.076 1.00 95.38 87 LEU A CA 1
ATOM 629 C C . LEU A 1 87 ? -9.458 8.186 16.149 1.00 95.38 87 LEU A C 1
ATOM 631 O O . LEU A 1 87 ? -10.249 7.258 16.002 1.00 95.38 87 LEU A O 1
ATOM 635 N N . LEU A 1 88 ? -8.719 8.347 17.250 1.00 96.00 88 LEU A N 1
ATOM 636 C CA . LEU A 1 88 ? -8.770 7.427 18.383 1.00 96.00 88 LEU A CA 1
ATOM 637 C C . LEU A 1 88 ? -10.196 7.309 18.942 1.00 96.00 88 LEU A C 1
ATOM 639 O O . LEU A 1 88 ? -10.740 6.209 18.991 1.00 96.00 88 LEU A O 1
ATOM 643 N N . ASN A 1 89 ? -10.841 8.435 19.261 1.00 97.25 89 ASN A N 1
ATOM 644 C CA . ASN A 1 89 ? 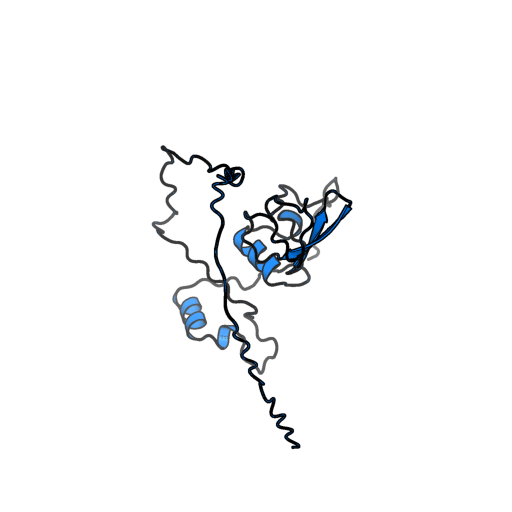-12.207 8.442 19.794 1.00 97.25 89 ASN A CA 1
ATOM 645 C C . ASN A 1 89 ? -13.211 7.810 18.820 1.00 97.25 89 ASN A C 1
ATOM 647 O O . ASN A 1 89 ? -14.139 7.122 19.246 1.00 97.25 89 ASN A O 1
ATOM 651 N N . PHE A 1 90 ? -13.048 8.039 17.513 1.00 96.06 90 PHE A N 1
ATOM 652 C CA . PHE A 1 90 ? -13.896 7.409 16.506 1.00 96.06 90 PHE A CA 1
ATOM 653 C C . PHE A 1 90 ? -13.733 5.885 16.513 1.00 96.06 90 PHE A C 1
ATOM 655 O O . PHE A 1 90 ? -14.741 5.178 16.549 1.00 96.06 90 PHE A O 1
ATOM 662 N N . ILE A 1 91 ? -12.492 5.386 16.524 1.00 95.69 91 ILE A N 1
ATOM 663 C CA . ILE A 1 91 ? -12.197 3.949 16.544 1.00 95.69 91 ILE A CA 1
ATOM 664 C C . ILE A 1 91 ? -12.744 3.300 17.820 1.00 95.69 91 ILE A C 1
ATOM 666 O O . ILE A 1 91 ? -13.397 2.265 17.729 1.00 95.69 91 ILE A O 1
ATOM 670 N N . GLU A 1 92 ? -12.545 3.914 18.989 1.00 96.00 92 GLU A N 1
ATOM 671 C CA . GLU A 1 92 ? -13.019 3.379 20.273 1.00 96.00 92 GLU A CA 1
ATOM 672 C C . GLU A 1 92 ? -14.549 3.299 20.369 1.00 96.00 92 GLU A C 1
ATOM 674 O O . GLU A 1 92 ? -15.084 2.366 20.965 1.00 96.00 92 GLU A O 1
ATOM 679 N N . GLN A 1 93 ? -15.264 4.275 19.801 1.00 98.00 93 GLN A N 1
ATOM 680 C CA . GLN A 1 93 ? -16.721 4.378 19.951 1.00 98.00 93 GLN A CA 1
ATOM 681 C C . GLN A 1 93 ? -17.503 3.728 18.806 1.00 98.00 93 GLN A C 1
ATOM 683 O O . GLN A 1 93 ? -18.641 3.311 19.010 1.00 98.00 93 GLN A O 1
ATOM 688 N N . ASN A 1 94 ? -16.929 3.677 17.601 1.00 96.50 94 ASN A N 1
ATOM 689 C CA . ASN A 1 94 ? -17.644 3.296 16.378 1.00 96.50 94 ASN A CA 1
ATOM 690 C C . ASN A 1 94 ? -16.867 2.314 15.487 1.00 96.50 94 ASN A C 1
ATOM 692 O O . ASN A 1 94 ? -17.409 1.860 14.479 1.00 96.50 94 ASN A O 1
ATOM 696 N N . GLY A 1 95 ? -15.603 2.022 15.801 1.00 92.94 95 GLY A N 1
ATOM 697 C CA . GLY A 1 95 ? -14.706 1.284 14.921 1.00 92.94 95 GLY A CA 1
ATOM 698 C C . GLY A 1 95 ? -14.405 -0.141 15.372 1.00 92.94 95 GLY A C 1
ATOM 699 O O . GLY A 1 95 ? -14.848 -0.638 16.403 1.00 92.94 95 GLY A O 1
ATOM 700 N N . THR A 1 96 ? -13.610 -0.818 14.553 1.00 93.25 96 THR A N 1
ATOM 701 C CA . THR A 1 96 ? -12.922 -2.061 14.904 1.00 93.25 96 THR A CA 1
ATOM 702 C C . THR A 1 96 ? -11.453 -1.864 14.579 1.00 93.25 96 THR A C 1
ATOM 704 O O . THR A 1 96 ? -11.130 -1.338 13.516 1.00 93.25 96 THR A O 1
ATOM 707 N N . LEU A 1 97 ? -10.572 -2.274 15.490 1.00 92.69 97 LEU A N 1
ATOM 708 C CA . LEU A 1 97 ? -9.132 -2.156 15.308 1.00 92.69 97 LEU A CA 1
ATOM 709 C C . LEU A 1 97 ? -8.496 -3.538 15.170 1.00 92.69 97 LEU A C 1
ATOM 711 O O . LEU A 1 97 ? -8.644 -4.389 16.046 1.00 92.69 97 LEU A O 1
ATOM 715 N N . LEU A 1 98 ? -7.750 -3.731 14.084 1.00 92.81 98 LEU A N 1
ATOM 716 C CA . LEU A 1 98 ? -6.857 -4.868 13.893 1.00 92.81 98 LEU A CA 1
ATOM 717 C C . LEU A 1 98 ? -5.425 -4.374 14.105 1.00 92.81 98 LEU A C 1
ATOM 719 O O . LEU A 1 98 ? -4.873 -3.698 13.247 1.00 92.81 98 LEU A O 1
ATOM 723 N N . SER A 1 99 ? -4.842 -4.679 15.264 1.00 90.88 99 SER A N 1
ATOM 724 C CA . SER A 1 99 ? -3.500 -4.211 15.651 1.00 90.88 99 SER A CA 1
ATOM 725 C C . SER A 1 99 ? -2.391 -5.243 15.436 1.00 90.88 99 SER A C 1
ATOM 727 O O . SER A 1 99 ? -1.221 -4.947 15.661 1.00 90.88 99 SER A O 1
ATOM 729 N N . ASN A 1 100 ? -2.749 -6.463 15.030 1.00 89.88 100 ASN A N 1
ATOM 730 C CA . ASN A 1 100 ? -1.799 -7.521 14.706 1.00 89.88 100 ASN A CA 1
ATOM 731 C C . ASN A 1 100 ? -1.679 -7.671 13.183 1.00 89.88 100 ASN A C 1
ATOM 733 O O . ASN A 1 100 ? -2.168 -8.640 12.604 1.00 89.88 100 ASN A O 1
ATOM 737 N N . ASN A 1 101 ? -1.093 -6.665 12.537 1.00 84.94 101 ASN A N 1
ATOM 738 C CA . ASN A 1 101 ? -0.793 -6.641 11.106 1.00 84.94 101 ASN A CA 1
ATOM 739 C C . ASN A 1 101 ? 0.716 -6.807 10.879 1.00 84.94 101 ASN A C 1
ATOM 741 O O . ASN A 1 101 ? 1.515 -6.545 11.776 1.00 84.94 101 ASN A O 1
ATOM 745 N N . HIS A 1 102 ? 1.112 -7.302 9.708 1.00 83.38 102 HIS A N 1
ATOM 746 C CA . HIS A 1 102 ? 2.516 -7.519 9.349 1.00 83.38 102 HIS A CA 1
ATOM 747 C C . HIS A 1 102 ? 2.792 -6.863 7.997 1.00 83.38 102 HIS A C 1
ATOM 749 O O . HIS A 1 102 ? 2.079 -7.120 7.024 1.00 83.38 102 HIS A O 1
ATOM 755 N N . THR A 1 103 ? 3.821 -6.025 7.950 1.00 81.81 103 THR A N 1
ATOM 756 C CA . THR A 1 103 ? 4.355 -5.438 6.717 1.00 81.81 103 THR A CA 1
ATOM 757 C C . THR A 1 103 ? 5.439 -6.352 6.133 1.00 81.81 103 THR A C 1
ATOM 759 O O . THR A 1 103 ? 5.940 -7.241 6.836 1.00 81.81 103 THR A O 1
ATOM 762 N N . PRO A 1 104 ? 5.847 -6.150 4.870 1.00 80.06 104 PRO A N 1
ATOM 763 C CA . PRO A 1 104 ? 7.112 -6.668 4.361 1.00 80.06 104 PRO A CA 1
ATOM 764 C C . PRO A 1 104 ? 8.294 -6.317 5.283 1.00 80.06 104 PRO A C 1
ATOM 766 O O . PRO A 1 104 ? 8.212 -5.425 6.131 1.00 80.06 104 PRO A O 1
ATOM 769 N N . LEU A 1 105 ? 9.421 -7.019 5.101 1.00 77.50 105 LEU A N 1
ATOM 770 C CA . LEU A 1 105 ? 10.627 -6.909 5.944 1.00 77.50 105 LEU A CA 1
ATOM 771 C C . LEU A 1 105 ? 11.141 -5.472 6.131 1.00 77.50 105 LEU A C 1
ATOM 773 O O . LEU A 1 105 ? 11.799 -5.195 7.132 1.00 77.50 105 LEU A O 1
ATOM 777 N N . ILE A 1 106 ? 10.873 -4.583 5.173 1.00 85.88 106 ILE A N 1
ATOM 778 C CA . ILE A 1 106 ? 11.168 -3.156 5.276 1.00 85.88 106 ILE A CA 1
ATOM 779 C C . ILE A 1 106 ? 9.963 -2.387 4.734 1.00 85.88 106 ILE A C 1
ATOM 781 O O . ILE A 1 106 ? 9.709 -2.425 3.533 1.00 85.88 106 ILE A O 1
ATOM 785 N N . ALA A 1 107 ? 9.259 -1.684 5.617 1.00 87.94 107 ALA A N 1
ATOM 786 C CA . ALA A 1 107 ? 8.101 -0.869 5.266 1.00 87.94 107 ALA A CA 1
ATOM 787 C C . ALA A 1 107 ? 8.506 0.324 4.385 1.00 87.94 107 ALA A C 1
ATOM 789 O O . ALA A 1 107 ? 9.435 1.065 4.725 1.00 87.94 107 ALA A O 1
ATOM 790 N N . HIS A 1 108 ? 7.807 0.503 3.267 1.00 93.44 108 HIS A N 1
ATOM 791 C CA . HIS A 1 108 ? 7.941 1.655 2.378 1.00 93.44 108 HIS A CA 1
ATOM 792 C C . HIS A 1 108 ? 6.551 2.118 1.963 1.00 93.44 108 HIS A C 1
ATOM 794 O O . HIS A 1 108 ? 5.705 1.310 1.589 1.00 93.44 108 HIS A O 1
ATOM 800 N N . THR A 1 109 ? 6.334 3.432 1.985 1.00 94.31 109 THR A N 1
ATOM 801 C CA . THR A 1 109 ? 5.021 4.045 1.775 1.00 94.31 109 THR A CA 1
ATOM 802 C C . THR A 1 109 ? 4.304 3.532 0.526 1.00 94.31 109 THR A C 1
ATOM 804 O O . THR A 1 109 ? 3.142 3.146 0.621 1.00 94.31 109 THR A O 1
ATOM 807 N N . ALA A 1 110 ? 4.953 3.530 -0.640 1.00 92.81 110 ALA A N 1
ATOM 808 C CA . ALA A 1 110 ? 4.290 3.171 -1.891 1.00 92.81 110 ALA A CA 1
ATOM 809 C C . ALA A 1 110 ? 3.976 1.668 -1.973 1.00 92.81 110 ALA A C 1
ATOM 811 O O . ALA A 1 110 ? 2.876 1.298 -2.377 1.00 92.81 110 ALA A O 1
ATOM 812 N N . ASP A 1 111 ? 4.911 0.817 -1.543 1.00 92.12 111 ASP A N 1
ATOM 813 C CA . ASP A 1 111 ? 4.758 -0.642 -1.547 1.00 92.12 111 ASP A CA 1
ATOM 814 C C . ASP A 1 111 ? 3.655 -1.104 -0.580 1.00 92.12 111 ASP A C 1
ATOM 816 O O . ASP A 1 111 ? 2.742 -1.842 -0.958 1.00 92.12 111 ASP A O 1
ATOM 820 N N . ASP A 1 112 ? 3.669 -0.578 0.647 1.00 92.25 112 ASP A N 1
ATOM 821 C CA . ASP A 1 112 ? 2.681 -0.907 1.676 1.00 92.25 112 ASP A CA 1
ATOM 822 C C . ASP A 1 112 ? 1.291 -0.342 1.337 1.00 92.25 112 ASP A C 1
ATOM 824 O O . ASP A 1 112 ? 0.262 -0.979 1.597 1.00 92.25 112 ASP A O 1
ATOM 828 N N . SER A 1 113 ? 1.237 0.836 0.704 1.00 91.88 113 SER A N 1
ATOM 829 C CA . SER A 1 113 ? -0.016 1.389 0.175 1.00 91.88 113 SER A CA 1
ATOM 830 C C . SER A 1 113 ? -0.577 0.484 -0.917 1.00 91.88 113 SER A C 1
ATOM 832 O O . SER A 1 113 ? -1.752 0.121 -0.880 1.00 91.88 113 SER A O 1
ATOM 834 N N . LEU A 1 114 ? 0.269 0.038 -1.847 1.00 90.81 114 LEU A N 1
ATOM 835 C CA . LEU A 1 114 ? -0.140 -0.872 -2.910 1.00 90.81 114 LEU A CA 1
ATOM 836 C C . LEU A 1 114 ? -0.620 -2.222 -2.363 1.00 90.81 114 LEU A C 1
ATOM 838 O O . LEU A 1 114 ? -1.630 -2.755 -2.834 1.00 90.81 114 LEU A O 1
ATOM 842 N N . THR A 1 115 ? 0.042 -2.733 -1.325 1.00 91.19 115 THR A N 1
ATOM 843 C CA . THR A 1 115 ? -0.401 -3.922 -0.589 1.00 91.19 115 THR A CA 1
ATOM 844 C C . THR A 1 115 ? -1.796 -3.721 -0.001 1.00 91.19 115 THR A C 1
ATOM 846 O O . THR A 1 115 ? -2.654 -4.597 -0.125 1.00 91.19 115 THR A O 1
ATOM 849 N N . THR A 1 116 ? -2.063 -2.548 0.579 1.00 90.81 116 THR A N 1
ATOM 850 C CA . THR A 1 116 ? -3.373 -2.205 1.154 1.00 90.81 116 THR A CA 1
ATOM 851 C C . THR A 1 116 ? -4.467 -2.160 0.081 1.00 90.81 116 THR A C 1
ATOM 853 O O . THR A 1 116 ? -5.525 -2.762 0.265 1.00 90.81 116 THR A O 1
ATOM 856 N N . TYR A 1 117 ? -4.196 -1.540 -1.073 1.00 89.19 117 TYR A N 1
ATOM 857 C CA . TYR A 1 117 ? -5.178 -1.387 -2.156 1.00 89.19 117 TYR A CA 1
ATOM 858 C C . TYR A 1 117 ? -5.498 -2.697 -2.882 1.00 89.19 117 TYR A C 1
ATOM 860 O O . TYR A 1 117 ? -6.598 -2.874 -3.407 1.00 89.19 117 TYR A O 1
ATOM 868 N N . THR A 1 118 ? -4.532 -3.615 -2.949 1.00 88.38 118 THR A N 1
ATOM 869 C CA . THR A 1 118 ? -4.638 -4.831 -3.773 1.00 88.38 118 THR A CA 1
ATOM 870 C C . THR A 1 118 ? -4.840 -6.107 -2.961 1.00 88.38 118 THR A C 1
ATOM 872 O O . THR A 1 118 ? -5.312 -7.106 -3.506 1.00 88.38 118 THR A O 1
ATOM 875 N N . GLY A 1 119 ? -4.493 -6.099 -1.672 1.00 89.56 119 GLY A N 1
ATOM 876 C CA . GLY A 1 119 ? -4.464 -7.290 -0.822 1.00 89.56 119 GLY A CA 1
ATOM 877 C C . GLY A 1 119 ? -3.345 -8.275 -1.182 1.00 89.56 119 GLY A C 1
ATOM 878 O O . GLY A 1 119 ? -3.443 -9.462 -0.865 1.00 89.56 119 GLY A O 1
ATOM 879 N N . LEU A 1 120 ? -2.312 -7.813 -1.885 1.00 88.75 120 LEU A N 1
ATOM 880 C CA . LEU A 1 120 ? -1.188 -8.609 -2.373 1.00 88.75 120 LEU A CA 1
ATOM 881 C C . LEU A 1 120 ? 0.110 -8.096 -1.748 1.00 88.75 120 LEU A C 1
ATOM 883 O O . LEU A 1 120 ? 0.246 -6.899 -1.585 1.00 88.75 120 LEU A O 1
ATOM 887 N N . TYR A 1 121 ? 1.070 -8.973 -1.456 1.00 89.62 121 TYR A N 1
ATOM 888 C CA . TYR A 1 121 ? 2.438 -8.558 -1.114 1.00 89.62 121 TYR A CA 1
ATOM 889 C C . TYR A 1 121 ? 3.287 -8.339 -2.370 1.00 89.62 121 TYR A C 1
ATOM 891 O O . TYR A 1 121 ? 2.904 -8.777 -3.461 1.00 89.62 121 TYR A O 1
ATOM 899 N N . GLY A 1 122 ? 4.455 -7.709 -2.212 1.00 88.12 122 GLY A N 1
ATOM 900 C CA . GLY A 1 122 ? 5.311 -7.278 -3.319 1.00 88.12 122 GLY A CA 1
ATOM 901 C C . GLY A 1 122 ? 5.677 -8.346 -4.343 1.00 88.12 122 GLY A C 1
ATOM 902 O O . GLY A 1 122 ? 5.717 -8.108 -5.553 1.00 88.12 122 GLY A O 1
ATOM 903 N N . ASP A 1 123 ? 5.819 -9.585 -3.883 1.00 86.31 123 ASP A N 1
ATOM 904 C CA . ASP A 1 123 ? 6.069 -10.750 -4.726 1.00 86.31 123 ASP A CA 1
ATOM 905 C C . ASP A 1 123 ? 4.904 -11.059 -5.695 1.00 86.31 123 ASP A C 1
ATOM 907 O O . ASP A 1 123 ? 5.089 -11.701 -6.728 1.00 86.31 123 ASP A O 1
ATOM 911 N N . ARG A 1 124 ? 3.696 -10.580 -5.389 1.00 87.56 124 ARG A N 1
ATOM 912 C CA . ARG A 1 124 ? 2.458 -10.818 -6.140 1.00 87.56 124 ARG A CA 1
ATOM 913 C C . ARG A 1 124 ? 2.001 -9.634 -6.986 1.00 87.56 124 ARG A C 1
ATOM 915 O O . ARG A 1 124 ? 1.268 -9.875 -7.945 1.00 87.56 124 ARG A O 1
ATOM 922 N N . HIS A 1 125 ? 2.384 -8.404 -6.643 1.00 88.12 125 HIS A N 1
ATOM 923 C CA . HIS A 1 125 ? 2.045 -7.202 -7.421 1.00 88.12 125 HIS A CA 1
ATOM 924 C C . HIS A 1 125 ? 3.220 -6.603 -8.206 1.00 88.12 125 HIS A C 1
ATOM 926 O O . HIS A 1 125 ? 3.034 -5.629 -8.934 1.00 88.12 125 HIS A O 1
ATOM 932 N N . GLY A 1 126 ? 4.416 -7.186 -8.098 1.00 84.19 126 GLY A N 1
ATOM 933 C CA . GLY A 1 126 ? 5.569 -6.830 -8.926 1.00 84.19 126 GLY A CA 1
ATOM 934 C C . GLY A 1 126 ? 6.362 -5.618 -8.437 1.00 84.19 126 GLY A C 1
ATOM 935 O O . GLY A 1 126 ? 7.416 -5.341 -9.003 1.00 84.19 126 GLY A O 1
ATOM 936 N N . MET A 1 127 ? 5.913 -4.939 -7.377 1.00 87.50 127 MET A N 1
ATOM 937 C CA . MET A 1 127 ? 6.720 -3.947 -6.659 1.00 87.50 127 MET A CA 1
ATOM 938 C C . MET A 1 127 ? 7.372 -4.657 -5.479 1.00 87.50 127 MET A C 1
ATOM 940 O O . MET A 1 127 ? 6.646 -5.222 -4.682 1.00 87.50 127 MET A O 1
ATOM 944 N N . PRO A 1 128 ? 8.706 -4.739 -5.385 1.00 78.06 128 PRO A N 1
ATOM 945 C CA . PRO A 1 128 ? 9.318 -5.613 -4.396 1.00 78.06 128 PRO A CA 1
ATOM 946 C C . PRO A 1 128 ? 9.216 -5.066 -2.969 1.00 78.06 128 PRO A C 1
ATOM 948 O O . PRO A 1 128 ? 8.628 -5.718 -2.119 1.00 78.06 128 PRO A O 1
ATOM 951 N N . ILE A 1 129 ? 9.896 -3.954 -2.677 1.00 85.69 129 ILE A N 1
ATOM 952 C CA . ILE A 1 129 ? 10.031 -3.423 -1.308 1.00 85.69 129 ILE A CA 1
ATOM 953 C C . ILE A 1 129 ? 10.011 -1.886 -1.291 1.00 85.69 129 ILE A C 1
ATOM 955 O O . ILE A 1 129 ? 9.783 -1.313 -0.246 1.00 85.69 129 ILE A O 1
ATOM 959 N N . SER A 1 130 ? 10.290 -1.186 -2.397 1.00 89.31 130 SER A N 1
ATOM 960 C CA . SER A 1 130 ? 10.716 0.227 -2.383 1.00 89.31 130 SER A CA 1
ATOM 961 C C . SER A 1 130 ? 9.640 1.204 -2.879 1.00 89.31 130 SER A C 1
ATOM 963 O O . SER A 1 130 ? 8.692 0.813 -3.552 1.00 89.31 130 SER A O 1
ATOM 965 N N . ASN A 1 131 ? 9.839 2.500 -2.607 1.00 92.88 131 ASN A N 1
ATOM 966 C CA . ASN A 1 131 ? 9.048 3.595 -3.190 1.00 92.88 131 ASN A CA 1
ATOM 967 C C . ASN A 1 131 ? 9.349 3.841 -4.674 1.00 92.88 131 ASN A C 1
ATOM 969 O O . ASN A 1 131 ? 8.524 4.393 -5.400 1.00 92.88 131 ASN A O 1
ATOM 973 N N . ASP A 1 132 ? 10.537 3.432 -5.107 1.00 92.19 132 ASP A N 1
ATOM 974 C CA . ASP A 1 132 ? 11.047 3.622 -6.458 1.00 92.19 132 ASP A CA 1
ATOM 975 C C . ASP A 1 132 ? 11.812 2.374 -6.901 1.00 92.19 132 ASP A C 1
ATOM 977 O O . ASP A 1 132 ? 12.375 1.634 -6.083 1.00 92.19 132 ASP A O 1
ATOM 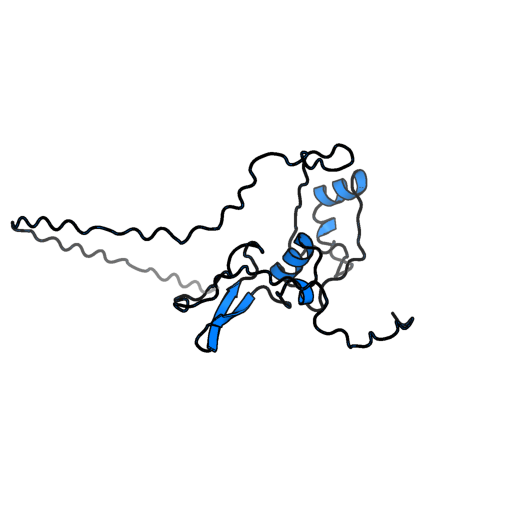981 N N . TYR A 1 133 ? 11.853 2.150 -8.208 1.00 90.50 133 TYR A N 1
ATOM 982 C CA . TYR A 1 133 ? 12.476 0.991 -8.833 1.00 90.50 133 TYR A CA 1
ATOM 983 C C . TYR A 1 133 ? 13.119 1.366 -10.173 1.00 90.50 133 TYR A C 1
ATOM 985 O O . TYR A 1 133 ? 13.135 2.524 -10.585 1.00 90.50 133 TYR A O 1
ATOM 993 N N . GLN A 1 134 ? 13.719 0.379 -10.830 1.00 92.00 134 GLN A N 1
ATOM 994 C CA . GLN A 1 134 ? 14.260 0.506 -12.179 1.00 92.00 134 GLN A CA 1
ATOM 995 C C . GLN A 1 134 ? 13.418 -0.356 -13.114 1.00 92.00 134 GLN A C 1
ATOM 997 O O . GLN A 1 134 ? 13.174 -1.527 -12.816 1.00 92.00 134 GLN A O 1
ATOM 1002 N N . SER A 1 135 ? 12.989 0.218 -14.231 1.00 89.25 135 SER A N 1
ATOM 1003 C CA . SER A 1 135 ? 12.329 -0.501 -15.320 1.00 89.25 135 SER A CA 1
ATOM 1004 C C . SER A 1 135 ? 13.353 -0.832 -16.405 1.00 89.25 135 SER A C 1
ATOM 1006 O O . SER A 1 135 ? 14.284 -0.061 -16.628 1.00 89.25 135 SER A O 1
ATOM 1008 N N . TYR A 1 136 ? 13.230 -1.995 -17.045 1.00 89.62 136 TYR A N 1
ATOM 1009 C CA . TYR A 1 136 ? 14.130 -2.389 -18.131 1.00 89.62 136 TYR A CA 1
ATOM 1010 C C . TYR A 1 136 ? 13.599 -1.901 -19.477 1.00 89.62 136 TYR A C 1
ATOM 1012 O O . TYR A 1 136 ? 12.466 -2.195 -19.851 1.00 89.62 136 TYR A O 1
ATOM 1020 N N . ASN A 1 137 ? 14.461 -1.233 -20.236 1.00 88.94 137 ASN A N 1
ATOM 1021 C CA . ASN A 1 137 ? 14.191 -0.786 -21.595 1.00 88.94 137 ASN A CA 1
ATOM 1022 C C . ASN A 1 137 ? 14.498 -1.885 -22.622 1.00 88.94 137 ASN A C 1
ATOM 1024 O O . ASN A 1 137 ? 15.276 -2.810 -22.369 1.00 88.94 137 ASN A O 1
ATOM 1028 N N . GLN A 1 138 ? 13.943 -1.758 -23.833 1.00 86.44 138 GLN A N 1
ATOM 1029 C CA . GLN A 1 138 ? 14.154 -2.733 -24.918 1.00 86.44 138 GLN A CA 1
ATOM 1030 C C . GLN A 1 138 ? 15.619 -2.848 -25.370 1.00 86.44 138 GLN A C 1
ATOM 1032 O O . GLN A 1 138 ? 16.029 -3.883 -25.895 1.00 86.44 138 GLN A O 1
ATOM 1037 N N . ASP A 1 139 ? 16.410 -1.796 -25.173 1.00 88.06 139 ASP A N 1
ATOM 1038 C CA . ASP A 1 139 ? 17.842 -1.767 -25.483 1.00 88.06 139 ASP A CA 1
ATOM 1039 C C . ASP A 1 139 ? 18.726 -2.332 -24.353 1.00 88.06 139 ASP A C 1
ATOM 1041 O O . ASP A 1 139 ? 19.953 -2.336 -24.469 1.00 88.06 139 ASP A O 1
ATOM 1045 N N . GLY A 1 140 ? 18.115 -2.832 -23.272 1.00 89.31 140 GLY A N 1
ATOM 1046 C CA . GLY A 1 140 ? 18.798 -3.408 -22.115 1.00 89.31 140 GLY A CA 1
ATOM 1047 C C . GLY A 1 140 ? 19.288 -2.383 -21.091 1.00 89.31 140 GLY A C 1
ATOM 1048 O O . GLY A 1 140 ? 19.885 -2.780 -20.089 1.00 89.31 140 GLY A O 1
ATOM 1049 N N . THR A 1 141 ? 19.052 -1.086 -21.312 1.00 91.81 141 THR A N 1
ATOM 1050 C CA . THR A 1 141 ? 19.248 -0.053 -20.283 1.00 91.81 141 THR A CA 1
ATOM 1051 C C . THR A 1 141 ? 18.106 -0.066 -19.265 1.00 91.81 141 THR A C 1
ATOM 1053 O O . THR A 1 141 ? 17.162 -0.850 -19.387 1.00 91.81 141 THR A O 1
ATOM 1056 N N . THR A 1 142 ? 18.191 0.785 -18.242 1.00 93.38 142 THR A N 1
ATOM 1057 C CA . THR A 1 142 ? 17.107 0.968 -17.275 1.00 93.38 142 THR A CA 1
ATOM 1058 C C . THR A 1 142 ? 16.766 2.432 -17.079 1.00 93.38 142 THR A C 1
ATOM 1060 O O . THR A 1 142 ? 17.677 3.261 -17.051 1.00 93.38 142 THR A O 1
ATOM 1063 N N . ASP A 1 143 ? 15.483 2.706 -16.852 1.00 93.56 143 ASP A N 1
ATOM 1064 C CA . ASP A 1 143 ? 14.991 4.013 -16.422 1.00 93.56 143 ASP A CA 1
ATOM 1065 C C . ASP A 1 143 ? 14.403 3.947 -15.000 1.00 93.56 143 ASP A C 1
ATOM 1067 O O . ASP A 1 143 ? 13.755 2.953 -14.637 1.00 93.56 143 ASP A O 1
ATOM 1071 N N . PRO A 1 144 ? 14.628 4.985 -14.167 1.00 93.88 144 PRO A N 1
ATOM 1072 C CA . PRO A 1 144 ? 14.053 5.064 -12.834 1.00 93.88 144 PRO A CA 1
ATOM 1073 C C . PRO A 1 144 ? 12.539 5.246 -12.917 1.00 93.88 144 PRO A C 1
ATOM 1075 O O . PRO A 1 144 ? 12.047 6.093 -13.658 1.00 93.88 144 PRO A O 1
ATOM 1078 N N . ALA A 1 145 ? 11.798 4.529 -12.085 1.00 92.50 145 ALA A N 1
ATOM 1079 C CA . ALA A 1 145 ? 10.349 4.614 -12.022 1.00 92.50 145 ALA A CA 1
ATOM 1080 C C . ALA A 1 145 ? 9.852 4.731 -10.582 1.00 92.50 145 ALA A C 1
ATOM 1082 O O . ALA A 1 145 ? 10.485 4.226 -9.652 1.00 92.50 145 ALA A O 1
ATOM 1083 N N . SER A 1 146 ? 8.702 5.383 -10.412 1.00 92.25 146 SER A N 1
ATOM 1084 C CA . SER A 1 146 ? 8.069 5.561 -9.105 1.00 92.25 146 SER A CA 1
ATOM 1085 C C . SER A 1 146 ? 6.912 4.589 -8.889 1.00 92.25 146 SER A C 1
ATOM 1087 O O . SER A 1 146 ? 6.118 4.337 -9.798 1.00 92.25 146 SER A O 1
ATOM 1089 N N . ALA A 1 147 ? 6.782 4.075 -7.666 1.00 91.12 147 ALA A N 1
ATOM 1090 C CA . ALA A 1 147 ? 5.671 3.218 -7.253 1.00 91.12 147 ALA A CA 1
ATOM 1091 C C . ALA A 1 147 ? 4.453 4.010 -6.731 1.00 91.12 147 ALA A C 1
ATOM 1093 O O . ALA A 1 147 ? 3.427 3.417 -6.420 1.00 91.12 147 ALA A O 1
ATOM 1094 N N . PHE A 1 148 ? 4.525 5.346 -6.667 1.00 91.75 148 PHE A N 1
ATOM 1095 C CA . PHE A 1 148 ? 3.398 6.207 -6.266 1.00 91.75 148 PHE A CA 1
ATOM 1096 C C . PHE A 1 148 ? 2.340 6.418 -7.364 1.00 91.75 148 PHE A C 1
ATOM 1098 O O . PHE A 1 148 ? 1.368 7.148 -7.160 1.00 91.75 148 PHE A O 1
ATOM 1105 N N . ALA A 1 149 ? 2.532 5.822 -8.540 1.00 88.56 149 ALA A N 1
ATOM 1106 C CA . ALA A 1 149 ? 1.549 5.856 -9.612 1.00 88.56 149 ALA A CA 1
ATOM 1107 C C . ALA A 1 149 ? 0.326 4.997 -9.276 1.00 88.56 149 ALA A C 1
ATOM 1109 O O . ALA A 1 149 ? 0.395 4.066 -8.470 1.00 88.56 149 ALA A O 1
ATOM 1110 N N . TYR A 1 150 ? -0.803 5.280 -9.926 1.00 87.38 150 TYR A N 1
ATOM 1111 C CA . TYR A 1 150 ? -1.949 4.391 -9.817 1.00 87.38 150 TYR A CA 1
ATOM 1112 C C . TYR A 1 150 ? -1.572 3.025 -10.395 1.00 87.38 150 TYR A C 1
ATOM 1114 O O . TYR A 1 150 ? -0.980 2.931 -11.464 1.00 87.38 150 TYR A O 1
ATOM 1122 N N . TRP A 1 151 ? -1.899 1.941 -9.700 1.00 80.31 151 TRP A N 1
ATOM 1123 C CA . TRP A 1 151 ? -1.320 0.627 -10.005 1.00 80.31 151 TRP A CA 1
ATOM 1124 C C . TRP A 1 151 ? -1.771 0.030 -11.348 1.00 80.31 151 TRP A C 1
ATOM 1126 O O . TRP A 1 151 ? -1.175 -0.928 -11.832 1.00 80.31 151 TRP A O 1
ATOM 1136 N N . THR A 1 152 ? -2.817 0.587 -11.962 1.00 86.94 152 THR A N 1
ATOM 1137 C CA . THR A 1 152 ? -3.256 0.226 -13.324 1.00 86.94 152 THR A CA 1
ATOM 1138 C C . THR A 1 152 ? -2.793 1.213 -14.395 1.00 86.94 152 THR A C 1
ATOM 1140 O O . THR A 1 152 ? -2.992 0.942 -15.579 1.00 86.94 152 THR A O 1
ATOM 1143 N N . ASP A 1 153 ? -2.156 2.318 -14.002 1.00 89.56 153 ASP A N 1
ATOM 1144 C CA . ASP A 1 153 ? -1.538 3.251 -14.937 1.00 89.56 153 ASP A CA 1
ATOM 1145 C C . ASP A 1 153 ? -0.217 2.676 -15.470 1.00 89.56 153 ASP A C 1
ATOM 1147 O O . ASP A 1 153 ? 0.399 1.817 -14.821 1.00 89.56 153 ASP A O 1
ATOM 1151 N N . PRO A 1 154 ? 0.239 3.143 -16.648 1.00 89.62 154 PRO A N 1
ATOM 1152 C CA . PRO A 1 154 ? 1.573 2.842 -17.146 1.00 89.62 154 PRO A CA 1
ATOM 1153 C C . PRO A 1 154 ? 2.664 3.137 -16.115 1.00 89.62 154 PRO A C 1
ATOM 1155 O O . PRO A 1 154 ? 2.512 4.029 -15.277 1.00 89.62 154 PRO A O 1
ATOM 1158 N N . ILE A 1 155 ? 3.784 2.419 -16.221 1.00 89.75 155 ILE A N 1
ATOM 1159 C CA . ILE A 1 155 ? 4.993 2.684 -15.434 1.00 89.75 155 ILE A CA 1
ATOM 1160 C C . ILE A 1 155 ? 5.307 4.186 -15.437 1.00 89.75 155 ILE A C 1
ATOM 1162 O O . ILE A 1 155 ? 5.460 4.818 -16.484 1.00 89.75 155 ILE A O 1
ATOM 1166 N N . ALA A 1 156 ? 5.399 4.763 -14.238 1.00 91.69 156 ALA A N 1
ATOM 1167 C CA . ALA A 1 156 ? 5.740 6.164 -14.056 1.00 91.69 156 ALA A CA 1
ATOM 1168 C C . ALA A 1 156 ? 7.253 6.350 -14.147 1.00 91.69 156 ALA A C 1
ATOM 1170 O O . ALA A 1 156 ? 7.939 6.420 -13.127 1.00 91.69 156 ALA A O 1
ATOM 1171 N N . ASP A 1 157 ? 7.755 6.414 -15.377 1.00 93.56 157 ASP A N 1
ATOM 1172 C CA . ASP A 1 157 ? 9.141 6.761 -15.679 1.00 93.56 157 ASP A CA 1
ATOM 1173 C C . ASP A 1 157 ? 9.453 8.190 -15.198 1.00 93.56 157 ASP A C 1
ATOM 1175 O O . ASP A 1 157 ? 8.769 9.163 -15.527 1.00 93.56 157 ASP A O 1
ATOM 1179 N N . THR A 1 158 ? 10.491 8.301 -14.374 1.00 94.19 158 THR A N 1
ATOM 1180 C CA . THR A 1 158 ? 10.947 9.540 -13.732 1.00 94.19 158 THR A CA 1
ATOM 1181 C C . THR A 1 158 ? 12.275 10.047 -14.294 1.00 94.19 158 THR A C 1
ATOM 1183 O O . THR A 1 158 ? 12.841 11.015 -13.774 1.00 94.19 158 THR A O 1
ATOM 1186 N N . ALA A 1 159 ? 12.792 9.429 -15.360 1.00 94.25 159 ALA A N 1
ATOM 1187 C CA . ALA A 1 159 ? 13.956 9.924 -16.072 1.00 94.25 159 ALA A CA 1
ATOM 1188 C C . ALA A 1 159 ? 13.702 11.346 -16.591 1.00 94.25 159 ALA A C 1
ATOM 1190 O O . ALA A 1 159 ? 12.627 11.687 -17.083 1.00 94.25 159 ALA A O 1
ATOM 1191 N N . SER A 1 160 ? 14.729 12.197 -16.548 1.00 94.06 160 SER A N 1
ATOM 1192 C CA . SER A 1 160 ? 14.649 13.533 -17.157 1.00 94.06 160 SER A CA 1
ATOM 1193 C C . SER A 1 160 ? 14.511 13.471 -18.681 1.00 94.06 160 SER A C 1
ATOM 1195 O O . SER A 1 160 ? 13.938 14.373 -19.293 1.00 94.06 160 SER A O 1
ATOM 1197 N N . THR A 1 161 ? 15.041 12.408 -19.287 1.00 93.00 161 THR A N 1
ATOM 1198 C CA . THR A 1 161 ? 14.902 12.064 -20.701 1.00 93.00 161 THR A CA 1
ATOM 1199 C C . THR A 1 161 ? 14.625 10.561 -20.808 1.00 93.00 161 THR A C 1
ATOM 1201 O O . THR A 1 161 ? 15.588 9.805 -20.957 1.00 93.00 161 THR A O 1
ATOM 1204 N N . PRO A 1 162 ? 13.352 10.134 -20.696 1.00 90.31 162 PRO A N 1
ATOM 1205 C CA . PRO A 1 162 ? 12.957 8.731 -20.811 1.00 90.31 162 PRO A CA 1
ATOM 1206 C C . PRO A 1 162 ? 13.477 8.090 -22.090 1.00 90.31 162 PRO A C 1
ATOM 1208 O O . PRO A 1 162 ? 13.563 8.753 -23.136 1.00 90.31 162 PRO A O 1
ATOM 1211 N N . ASN A 1 163 ? 13.789 6.799 -22.034 1.00 91.94 163 ASN A N 1
ATOM 1212 C CA . ASN A 1 163 ? 14.144 6.062 -23.231 1.00 91.94 163 ASN A CA 1
ATOM 1213 C C . ASN A 1 163 ? 12.986 6.136 -24.251 1.00 91.94 163 ASN A C 1
ATOM 1215 O O . ASN A 1 163 ? 11.815 5.990 -23.882 1.00 91.94 163 ASN A O 1
ATOM 1219 N N . PRO A 1 164 ? 13.261 6.346 -25.554 1.00 87.75 164 PRO A N 1
ATOM 1220 C CA . PRO A 1 164 ? 12.213 6.352 -26.575 1.00 87.75 164 PRO A CA 1
ATOM 1221 C C . PRO A 1 164 ? 11.360 5.073 -26.610 1.00 87.75 164 PRO A C 1
ATOM 1223 O O . PRO A 1 164 ? 10.234 5.119 -27.100 1.00 87.75 164 PRO A O 1
ATOM 1226 N N . GLY A 1 165 ? 11.891 3.949 -26.115 1.00 83.81 165 GLY A N 1
ATOM 1227 C CA . GLY A 1 165 ? 11.198 2.670 -25.969 1.00 83.81 165 GLY A CA 1
ATOM 1228 C C . GLY A 1 165 ? 10.952 2.251 -24.517 1.00 83.81 165 GLY A C 1
ATOM 1229 O O . GLY A 1 165 ? 10.944 1.044 -24.265 1.00 83.81 165 GLY A O 1
ATOM 1230 N N . HIS A 1 166 ? 10.808 3.207 -23.588 1.00 86.38 166 HIS A N 1
ATOM 1231 C CA . HIS A 1 166 ? 10.467 2.922 -22.191 1.00 86.38 166 HIS A CA 1
ATOM 1232 C C . HIS A 1 166 ? 9.178 2.103 -22.074 1.00 86.38 166 HIS A C 1
ATOM 1234 O O . HIS A 1 166 ? 8.306 2.123 -22.954 1.00 86.38 166 HIS A O 1
ATOM 1240 N N . ASP A 1 167 ? 9.079 1.347 -20.986 1.00 82.06 167 ASP A N 1
ATOM 1241 C CA . ASP A 1 167 ? 7.944 0.472 -20.751 1.00 82.06 167 ASP A CA 1
ATOM 1242 C C . ASP A 1 167 ? 6.673 1.290 -20.467 1.00 82.06 167 ASP A C 1
ATOM 1244 O O . ASP A 1 167 ? 6.653 2.191 -19.633 1.00 82.06 167 ASP A O 1
ATOM 1248 N N . THR A 1 168 ? 5.605 0.970 -21.191 1.00 86.44 168 THR A N 1
ATOM 1249 C CA . THR A 1 168 ? 4.284 1.610 -21.076 1.00 86.44 168 THR A CA 1
ATOM 1250 C C . THR A 1 168 ? 3.212 0.634 -20.591 1.00 86.44 168 THR A C 1
ATOM 1252 O O . THR A 1 168 ? 2.025 0.967 -20.579 1.00 86.44 168 THR A O 1
ATOM 1255 N N . ASN A 1 169 ? 3.609 -0.576 -20.187 1.00 86.12 169 ASN A N 1
ATOM 1256 C CA . ASN A 1 169 ? 2.725 -1.521 -19.521 1.00 86.12 169 ASN A CA 1
ATOM 1257 C C . ASN A 1 169 ? 2.304 -0.991 -18.139 1.00 86.12 169 ASN A C 1
ATOM 1259 O O . ASN A 1 169 ? 3.002 -0.151 -17.563 1.00 86.12 169 ASN A O 1
ATOM 1263 N N . PRO A 1 170 ? 1.177 -1.482 -17.588 1.00 87.25 170 PRO A N 1
ATOM 1264 C CA . PRO A 1 170 ? 0.771 -1.146 -16.231 1.00 87.25 170 PRO A CA 1
ATOM 1265 C C . PRO A 1 170 ? 1.869 -1.446 -15.208 1.00 87.25 170 PRO A C 1
ATOM 1267 O O . PRO A 1 170 ? 2.517 -2.491 -15.286 1.00 87.25 170 PRO A O 1
ATOM 1270 N N . GLY A 1 171 ? 2.037 -0.559 -14.224 1.00 82.62 171 GLY A N 1
ATOM 1271 C CA . GLY A 1 171 ? 3.046 -0.726 -13.173 1.00 82.62 171 GLY A CA 1
ATOM 1272 C C . GLY A 1 171 ? 2.835 -1.974 -12.306 1.00 82.62 171 GLY A C 1
ATOM 1273 O O . GLY A 1 171 ? 3.801 -2.554 -11.814 1.00 82.62 171 GLY A O 1
ATOM 1274 N N . LEU A 1 172 ? 1.585 -2.427 -12.141 1.00 84.44 172 LEU A N 1
ATOM 1275 C CA . LEU A 1 172 ? 1.275 -3.666 -11.432 1.00 84.44 172 LEU A CA 1
ATOM 1276 C C . LEU A 1 172 ? 1.433 -4.890 -12.337 1.00 84.44 172 LEU A C 1
ATOM 1278 O O . LEU A 1 172 ? 0.633 -5.130 -13.246 1.00 84.44 172 LEU A O 1
ATOM 1282 N N . VAL A 1 173 ? 2.397 -5.740 -11.993 1.00 82.88 173 VAL A N 1
ATOM 1283 C CA . VAL A 1 173 ? 2.569 -7.056 -12.611 1.00 82.88 173 VAL A CA 1
ATOM 1284 C C . VAL A 1 173 ? 1.944 -8.098 -11.689 1.00 82.88 173 VAL A C 1
ATOM 1286 O O . VAL A 1 173 ? 2.567 -8.581 -10.746 1.00 82.88 173 VAL A O 1
ATOM 1289 N N . TYR A 1 174 ? 0.675 -8.428 -11.939 1.00 82.00 174 TYR A N 1
ATOM 1290 C CA . TYR A 1 174 ? -0.041 -9.424 -11.144 1.00 82.00 174 TYR A CA 1
ATOM 1291 C C . TYR A 1 174 ? 0.515 -10.833 -11.367 1.00 82.00 174 TYR A C 1
ATOM 1293 O O . TYR A 1 174 ? 0.538 -11.336 -12.493 1.00 82.00 174 TYR A O 1
ATOM 1301 N N . SER A 1 175 ? 0.845 -11.518 -10.272 1.00 78.50 175 SER A N 1
ATOM 1302 C CA . SER A 1 175 ? 1.075 -12.960 -10.268 1.00 78.50 175 SER A CA 1
ATOM 1303 C C . SER A 1 175 ? -0.044 -13.696 -9.517 1.00 78.50 175 SER A C 1
ATOM 1305 O O . SER A 1 175 ? -0.356 -13.343 -8.375 1.00 78.50 175 SER A O 1
ATOM 1307 N N . PRO A 1 176 ? -0.635 -14.773 -10.071 1.00 75.38 176 PRO A N 1
ATOM 1308 C CA . PRO A 1 176 ? -1.607 -15.608 -9.358 1.00 75.38 176 PRO A CA 1
ATOM 1309 C C . PRO A 1 176 ? -0.967 -16.503 -8.285 1.00 75.38 176 PRO A C 1
ATOM 1311 O O . PRO A 1 176 ? -1.671 -17.021 -7.417 1.00 75.38 176 PRO A O 1
ATOM 1314 N N . THR A 1 177 ? 0.357 -16.659 -8.303 1.00 72.50 177 THR A N 1
ATOM 1315 C CA . THR A 1 177 ? 1.119 -17.485 -7.357 1.00 72.50 177 THR A CA 1
ATOM 1316 C C . THR A 1 177 ? 2.334 -16.723 -6.832 1.00 72.50 177 THR A C 1
ATOM 1318 O O . THR A 1 177 ? 2.958 -16.008 -7.615 1.00 72.50 177 THR A O 1
ATOM 1321 N N . PRO A 1 178 ? 2.737 -16.888 -5.562 1.00 66.81 178 PRO A N 1
ATOM 1322 C CA . PRO A 1 178 ? 4.030 -16.388 -5.101 1.00 66.81 178 PRO A CA 1
ATOM 1323 C C . PRO A 1 178 ? 5.155 -16.889 -6.026 1.00 66.81 178 PRO A C 1
ATOM 1325 O O . PRO A 1 178 ? 5.176 -18.090 -6.326 1.00 66.81 178 PRO A O 1
ATOM 1328 N N . PRO A 1 179 ? 6.052 -16.021 -6.526 1.00 60.69 179 PRO A N 1
ATOM 1329 C CA . PRO A 1 179 ? 7.226 -16.415 -7.292 1.00 60.69 179 PRO A CA 1
ATOM 1330 C C . PRO A 1 179 ? 8.030 -17.474 -6.526 1.00 60.69 179 PRO A C 1
ATOM 1332 O O . PRO A 1 179 ? 8.626 -17.200 -5.491 1.00 60.69 179 PRO A O 1
ATOM 1335 N N . ALA A 1 180 ? 7.975 -18.707 -7.036 1.00 52.66 180 ALA A N 1
ATOM 1336 C CA . ALA A 1 180 ? 8.654 -19.906 -6.550 1.00 52.66 180 ALA A CA 1
ATOM 1337 C C . ALA A 1 180 ? 8.752 -20.046 -5.015 1.00 52.66 180 ALA A C 1
ATOM 1339 O O . ALA A 1 180 ? 9.845 -20.104 -4.450 1.00 52.66 180 ALA A O 1
ATOM 1340 N N . THR A 1 181 ? 7.619 -20.269 -4.340 1.00 57.91 181 THR A N 1
ATOM 1341 C CA . THR A 1 181 ? 7.670 -21.225 -3.225 1.00 57.91 181 THR A CA 1
ATOM 1342 C C . THR A 1 181 ? 8.059 -22.574 -3.831 1.00 57.91 181 THR A C 1
ATOM 1344 O O . THR A 1 181 ? 7.569 -22.959 -4.894 1.00 57.91 181 THR A O 1
ATOM 1347 N N . THR A 1 182 ? 9.049 -23.242 -3.244 1.00 54.81 182 THR A N 1
ATOM 1348 C CA . THR A 1 182 ? 9.631 -24.486 -3.767 1.00 54.81 182 THR A CA 1
ATOM 1349 C C . THR A 1 182 ? 8.547 -25.466 -4.224 1.00 54.81 182 THR A C 1
ATOM 1351 O O . THR A 1 182 ? 7.531 -25.609 -3.546 1.00 54.81 182 THR A O 1
ATOM 1354 N N . SER A 1 183 ? 8.762 -26.165 -5.344 1.00 62.12 183 SER A N 1
ATOM 1355 C CA . SER A 1 183 ? 7.937 -27.316 -5.723 1.00 62.12 183 SER A CA 1
ATOM 1356 C C . SER A 1 183 ? 8.712 -28.604 -5.430 1.00 62.12 183 SER A C 1
ATOM 1358 O O . SER A 1 183 ? 9.803 -28.778 -5.983 1.00 62.12 183 SER A O 1
ATOM 1360 N N . PRO A 1 184 ? 8.187 -29.504 -4.577 1.00 70.38 184 PRO A N 1
ATOM 1361 C CA . PRO A 1 184 ? 6.908 -29.407 -3.867 1.00 70.38 184 PRO A CA 1
ATOM 1362 C C . PRO A 1 184 ? 6.941 -28.392 -2.710 1.00 70.38 184 PRO A C 1
ATOM 1364 O O . PRO A 1 184 ? 8.005 -28.096 -2.161 1.00 70.38 184 PRO A O 1
ATOM 1367 N N . ALA A 1 185 ? 5.761 -27.880 -2.342 1.00 59.47 185 ALA A N 1
ATOM 1368 C CA . ALA A 1 185 ? 5.601 -26.942 -1.232 1.00 59.47 185 ALA A CA 1
ATOM 1369 C C . ALA A 1 185 ? 6.201 -27.527 0.066 1.00 59.47 185 ALA A C 1
ATOM 1371 O O . ALA A 1 185 ? 5.987 -28.713 0.339 1.00 59.47 185 ALA A O 1
ATOM 1372 N N . PRO A 1 186 ? 6.926 -26.742 0.885 1.00 58.41 186 PRO A N 1
ATOM 1373 C CA . PRO A 1 186 ? 7.415 -27.212 2.176 1.00 58.41 186 PRO A CA 1
ATOM 1374 C C . PRO A 1 186 ? 6.237 -27.552 3.093 1.00 58.41 186 PRO A C 1
ATOM 1376 O O . PRO A 1 186 ? 5.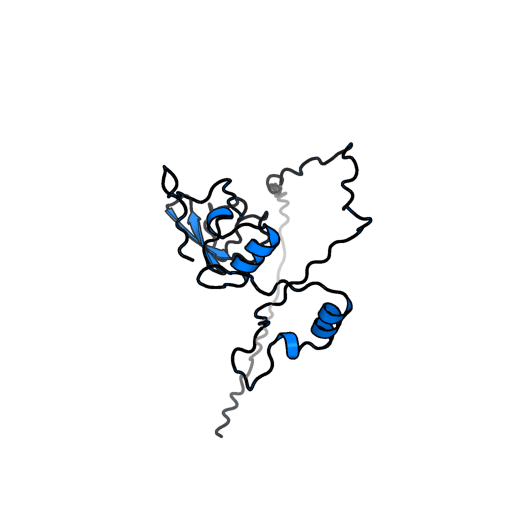257 -26.808 3.154 1.00 58.41 186 PRO A O 1
ATOM 1379 N N . THR A 1 187 ? 6.330 -28.654 3.835 1.00 65.00 187 THR A N 1
ATOM 1380 C CA . THR A 1 187 ? 5.340 -28.986 4.866 1.00 65.00 187 THR A CA 1
ATOM 1381 C C . THR A 1 187 ? 5.353 -27.895 5.945 1.00 65.00 187 THR A C 1
ATOM 1383 O O . THR A 1 187 ? 6.435 -27.610 6.467 1.00 65.00 187 THR A O 1
ATOM 1386 N N . PRO A 1 188 ? 4.204 -27.298 6.319 1.00 52.53 188 PRO A N 1
ATOM 1387 C CA . PRO A 1 188 ? 4.147 -26.353 7.431 1.00 52.53 188 PRO A CA 1
ATOM 1388 C C . PRO A 1 188 ? 4.729 -26.990 8.699 1.00 52.53 188 PRO A C 1
ATOM 1390 O O . PRO A 1 188 ? 4.324 -28.094 9.070 1.00 52.53 188 PRO A O 1
ATOM 1393 N N . ASN A 1 189 ? 5.676 -26.326 9.362 1.00 69.69 189 ASN A N 1
ATOM 1394 C CA . ASN A 1 189 ? 6.122 -26.711 10.698 1.00 69.69 189 ASN A CA 1
ATOM 1395 C C . ASN A 1 189 ? 5.481 -25.772 11.731 1.00 69.69 189 ASN A C 1
ATOM 1397 O O . ASN A 1 189 ? 5.200 -24.611 11.461 1.00 69.69 189 ASN A O 1
ATOM 1401 N N . THR A 1 190 ? 5.191 -26.287 12.921 1.00 46.72 190 THR A N 1
ATOM 1402 C CA . THR A 1 190 ? 4.542 -25.538 14.012 1.00 46.72 190 THR A CA 1
ATOM 1403 C C . THR A 1 190 ? 5.518 -24.618 14.755 1.00 46.72 190 THR A C 1
ATOM 1405 O O . THR A 1 190 ? 5.406 -24.462 15.967 1.00 46.72 190 THR A O 1
ATOM 1408 N N . VAL A 1 191 ? 6.514 -24.060 14.063 1.00 42.69 191 VAL A N 1
ATOM 1409 C CA . VAL A 1 191 ? 7.481 -23.126 14.649 1.00 42.69 191 VAL A CA 1
ATOM 1410 C C . VAL A 1 191 ? 7.257 -21.755 14.024 1.00 42.69 191 VAL A C 1
ATOM 1412 O O . VAL A 1 191 ? 7.884 -21.396 13.032 1.00 42.69 191 VAL A O 1
ATOM 1415 N N . THR A 1 192 ? 6.335 -21.017 14.628 1.00 40.09 192 THR A N 1
ATOM 1416 C CA . THR A 1 192 ? 6.223 -19.556 14.559 1.00 40.09 192 THR A CA 1
ATOM 1417 C C . THR A 1 192 ? 6.106 -19.054 15.980 1.00 40.09 192 THR A C 1
ATOM 1419 O O . THR A 1 192 ? 5.213 -19.588 16.681 1.00 40.09 192 THR A O 1
#

Sequence (192 aa):
MRSHSRRWRVIVALLALPGLAGLIGTSAAVATTTAPAGAAAVDLASGAAQCHLGNGVQHVVEITFDNVHFNRDNPNVPSDLEMMPNLLNFIEQNGTLLSNNHTPLIAHTADDSLTTYTGLYGDRHGMPISNDYQSYNQDGTTDPASAFAYWTDPIADTASTPNPGHDTNPGLVYSPTPPATTSPAPTPNTVT